Protein AF-A0A9Q0LZI2-F1 (afdb_monomer)

Radius of gyration: 24.98 Å; Cα contacts (8 Å, |Δi|>4): 130; chains: 1; bounding box: 57×52×96 Å

InterPro domains:
  IPR026321 Coiled-coil domain-containing protein 134 [PF15002] (33-222)
  IPR026321 Coiled-coil domain-containing protein 134 [PTHR14735] (8-224)

Foldseek 3Di:
DVVVVVVPPDDDDDDDDDDDDDDDDDDDPPDQDQCDLVNLAVVLVVLLVVLVVVVVVLVPDPDPVVSLVVVLVLLVVLLVLLVVLVVVLVVVPDDAQDPDDSDPSNVVSLSSLLSSLLSLLVCCLQPVPSNQVSCVVPVVSVVSSLVSLVSNLRNVSDDPVSVVSSVLSCLSNVVDPHDPPRDRCNPPVNVVVVVVCVVVVPPDPPDDPPPPDDPDDDDDDDDDDD

Structure (mmCIF, N/CA/C/O backbone):
data_AF-A0A9Q0LZI2-F1
#
_entry.id   AF-A0A9Q0LZI2-F1
#
loop_
_atom_site.group_PDB
_atom_site.id
_atom_site.type_symbol
_atom_site.label_atom_id
_atom_site.label_alt_id
_atom_site.label_comp_id
_atom_site.label_asym_id
_atom_site.label_entity_id
_atom_site.label_seq_id
_atom_site.pdbx_PDB_ins_code
_atom_site.Cartn_x
_atom_site.Cartn_y
_atom_site.Cartn_z
_atom_site.occupancy
_atom_site.B_iso_or_equiv
_atom_site.auth_seq_id
_atom_site.auth_comp_id
_atom_site.auth_asym_id
_atom_site.auth_atom_id
_atom_site.pdbx_PDB_model_num
ATOM 1 N N . MET A 1 1 ? 11.747 11.978 -3.735 1.00 46.56 1 MET A N 1
ATOM 2 C CA . MET A 1 1 ? 10.658 12.969 -3.565 1.00 46.56 1 MET A CA 1
ATOM 3 C C . MET A 1 1 ? 9.768 12.749 -2.335 1.00 46.56 1 MET A C 1
ATOM 5 O O . MET A 1 1 ? 9.319 13.741 -1.785 1.00 46.56 1 MET A O 1
ATOM 9 N N . LEU A 1 2 ? 9.544 11.523 -1.835 1.00 39.22 2 LEU A N 1
ATOM 10 C CA . LEU A 1 2 ? 8.710 11.296 -0.631 1.00 39.22 2 LEU A CA 1
ATOM 11 C C . LEU A 1 2 ? 9.351 11.729 0.707 1.00 39.22 2 LEU A C 1
ATOM 13 O O . LEU A 1 2 ? 8.627 12.081 1.631 1.00 39.22 2 LEU A O 1
ATOM 17 N N . PHE A 1 3 ? 10.685 11.782 0.806 1.00 33.88 3 PHE A N 1
ATOM 18 C CA . PHE A 1 3 ? 11.376 12.242 2.023 1.00 33.88 3 PHE A CA 1
ATOM 19 C C . PHE A 1 3 ? 11.273 13.766 2.240 1.00 33.88 3 PHE A C 1
ATOM 21 O O . PHE A 1 3 ? 11.255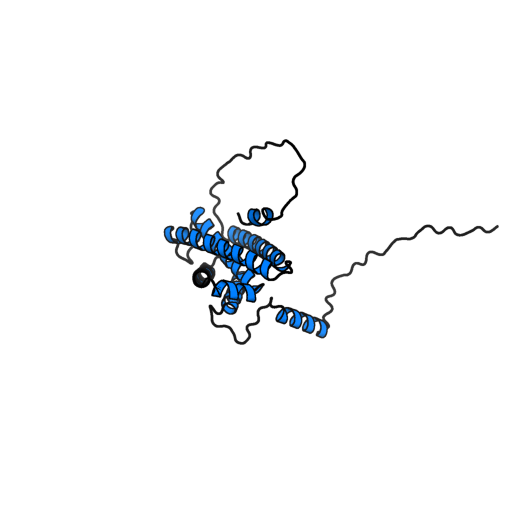 14.226 3.374 1.00 33.88 3 PHE A O 1
ATOM 28 N N . CYS A 1 4 ? 11.117 14.556 1.170 1.00 39.50 4 CYS A N 1
ATOM 29 C CA . CYS A 1 4 ? 11.026 16.020 1.264 1.00 39.50 4 CYS A CA 1
ATOM 30 C C . CYS A 1 4 ? 9.657 16.527 1.744 1.00 39.50 4 CYS A C 1
ATOM 32 O O . CYS A 1 4 ? 9.570 17.632 2.274 1.00 39.50 4 CYS A O 1
ATOM 34 N N . LEU A 1 5 ? 8.590 15.737 1.584 1.00 41.34 5 LEU A N 1
ATOM 35 C CA . LEU A 1 5 ? 7.227 16.165 1.927 1.00 41.34 5 LEU A CA 1
ATOM 36 C C . LEU A 1 5 ? 6.923 16.094 3.428 1.00 41.34 5 LEU A C 1
ATOM 38 O O . LEU A 1 5 ? 6.060 16.818 3.911 1.00 41.34 5 LEU A O 1
ATOM 42 N N . VAL A 1 6 ? 7.628 15.249 4.185 1.00 41.22 6 VAL A N 1
ATOM 43 C CA . VAL A 1 6 ? 7.384 15.118 5.634 1.00 41.22 6 VAL A CA 1
ATOM 44 C C . VAL A 1 6 ? 8.025 16.271 6.414 1.00 41.22 6 VAL A C 1
ATOM 46 O O . VAL A 1 6 ? 7.526 16.655 7.467 1.00 41.22 6 VAL A O 1
ATOM 49 N N . GLN A 1 7 ? 9.090 16.869 5.879 1.00 41.12 7 GLN A N 1
ATOM 50 C CA . GLN A 1 7 ? 9.848 17.921 6.561 1.00 41.12 7 GLN A CA 1
ATOM 51 C C . GLN A 1 7 ? 9.286 19.332 6.330 1.00 41.12 7 GLN A C 1
ATOM 53 O O . GLN A 1 7 ? 9.583 20.241 7.094 1.00 41.12 7 GLN A O 1
ATOM 58 N N . SER A 1 8 ? 8.440 19.515 5.314 1.00 38.94 8 SER A N 1
ATOM 59 C CA . SER A 1 8 ? 7.914 20.822 4.891 1.00 38.94 8 SER A CA 1
ATOM 60 C C . SER A 1 8 ? 6.601 21.237 5.579 1.00 38.94 8 SER A C 1
ATOM 62 O O . SER A 1 8 ? 6.028 22.263 5.228 1.00 38.94 8 SER A O 1
ATOM 64 N N . LEU A 1 9 ? 6.113 20.476 6.569 1.00 41.38 9 LEU A N 1
ATOM 65 C CA . LEU A 1 9 ? 4.824 20.730 7.238 1.00 41.38 9 LEU A CA 1
ATOM 66 C C . LEU A 1 9 ? 4.911 20.855 8.771 1.00 41.38 9 LEU A C 1
ATOM 68 O O . LEU A 1 9 ? 3.903 20.706 9.462 1.00 41.38 9 LEU A O 1
ATOM 72 N N . ILE A 1 10 ? 6.092 21.166 9.311 1.00 37.91 10 ILE A N 1
ATOM 73 C CA . ILE A 1 10 ? 6.245 21.617 10.702 1.00 37.91 10 ILE A CA 1
ATOM 74 C C . ILE A 1 10 ? 6.426 23.143 10.672 1.00 37.91 10 ILE A C 1
ATOM 76 O O . ILE A 1 10 ? 7.368 23.602 10.029 1.00 37.91 10 ILE A O 1
ATOM 80 N N . PRO A 1 11 ? 5.569 23.947 11.329 1.00 36.09 11 PRO A N 1
ATOM 81 C CA . PRO A 1 11 ? 5.812 25.379 11.447 1.00 36.09 11 PRO A CA 1
ATOM 82 C C . PRO A 1 11 ? 6.970 25.606 12.428 1.00 36.09 11 PRO A C 1
ATOM 84 O O . PRO A 1 11 ? 6.844 25.320 13.618 1.00 36.09 11 PRO A O 1
ATOM 87 N N . GLY A 1 12 ? 8.108 26.066 11.908 1.00 34.12 12 GLY A N 1
ATOM 88 C CA . GLY A 1 12 ? 9.243 26.561 12.685 1.00 34.12 12 GLY A CA 1
ATOM 89 C C . GLY A 1 12 ? 9.230 28.088 12.718 1.00 34.12 12 GLY A C 1
ATOM 90 O O . GLY A 1 12 ? 9.066 28.721 11.678 1.00 34.12 12 GLY A O 1
ATOM 91 N N . ASP A 1 13 ? 9.356 28.637 13.923 1.00 33.06 13 ASP A N 1
ATOM 92 C CA . ASP A 1 13 ? 9.460 30.064 14.258 1.00 33.06 13 ASP A CA 1
ATOM 93 C C . ASP A 1 13 ? 10.623 30.749 13.500 1.00 33.06 13 ASP A C 1
ATOM 95 O O . ASP A 1 13 ? 11.662 30.109 13.300 1.00 33.06 13 ASP A O 1
ATOM 99 N N . PRO A 1 14 ? 10.509 32.026 13.086 1.00 38.81 14 PRO A N 1
ATOM 100 C CA . PRO A 1 14 ? 11.533 32.705 12.312 1.00 38.81 14 PRO A CA 1
ATOM 101 C C . PRO A 1 14 ? 12.446 33.498 13.248 1.00 38.81 14 PRO A C 1
ATOM 103 O O . PRO A 1 14 ? 12.070 34.580 13.689 1.00 38.81 14 PRO A O 1
ATOM 106 N N . ASN A 1 15 ? 13.639 32.982 13.546 1.00 31.61 15 ASN A N 1
AT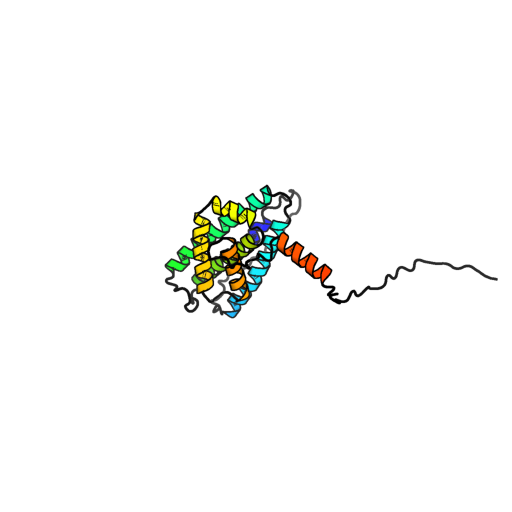OM 107 C CA . ASN A 1 15 ? 14.821 33.807 13.810 1.00 31.61 15 ASN A CA 1
ATOM 108 C C . ASN A 1 15 ? 16.097 32.961 13.912 1.00 31.61 15 ASN A C 1
ATOM 110 O O . ASN A 1 15 ? 16.128 31.953 14.612 1.00 31.61 15 ASN A O 1
ATOM 114 N N . ASP A 1 16 ? 17.140 33.497 13.275 1.00 28.12 16 ASP A N 1
ATOM 115 C CA . ASP A 1 16 ? 18.570 33.254 13.503 1.00 28.12 16 ASP A CA 1
ATOM 116 C C . ASP A 1 16 ? 19.178 31.957 12.925 1.00 28.12 16 ASP A C 1
ATOM 118 O O . ASP A 1 16 ? 19.048 30.867 13.476 1.00 28.12 16 ASP A O 1
ATOM 122 N N . TYR A 1 17 ? 19.838 32.053 11.765 1.00 31.86 17 TYR A N 1
ATOM 123 C CA . TYR A 1 17 ? 21.293 32.256 11.695 1.00 31.86 17 TYR A CA 1
ATOM 124 C C . TYR A 1 17 ? 21.778 32.320 10.238 1.00 31.86 17 TYR A C 1
ATOM 126 O O . TYR A 1 17 ? 21.369 31.549 9.369 1.00 31.86 17 TYR A O 1
ATOM 134 N N . ASP A 1 18 ? 22.672 33.278 10.032 1.00 30.08 18 ASP A N 1
ATOM 135 C CA . ASP A 1 18 ? 23.388 33.633 8.816 1.00 30.08 18 ASP A CA 1
ATOM 136 C C . ASP A 1 18 ? 24.498 32.632 8.415 1.00 30.08 18 ASP A C 1
ATOM 138 O O . ASP A 1 18 ? 25.178 32.045 9.254 1.00 30.08 18 ASP A O 1
ATOM 142 N N . ASP A 1 19 ? 24.699 32.581 7.096 1.00 33.28 19 ASP A N 1
ATOM 143 C CA . ASP A 1 19 ? 25.966 32.546 6.347 1.00 33.28 19 ASP A CA 1
ATOM 144 C C . ASP A 1 19 ? 26.843 31.265 6.204 1.00 33.28 19 ASP A C 1
ATOM 146 O O . ASP A 1 19 ? 27.232 30.574 7.140 1.00 33.28 19 ASP A O 1
ATOM 150 N N . GLN A 1 20 ? 27.218 31.055 4.932 1.00 29.56 20 GLN A N 1
ATOM 151 C CA . GLN A 1 20 ? 28.319 30.273 4.328 1.00 29.56 20 GLN A CA 1
ATOM 152 C C . GLN A 1 20 ? 28.412 28.750 4.548 1.00 29.56 20 GLN A C 1
ATOM 154 O O . GLN A 1 20 ? 29.084 28.274 5.455 1.00 29.56 20 GLN A O 1
ATOM 159 N N . ASN A 1 21 ? 27.982 27.974 3.540 1.00 28.94 21 ASN A N 1
ATOM 160 C CA . ASN A 1 21 ? 28.959 27.173 2.787 1.00 28.94 21 ASN A CA 1
ATOM 161 C C . ASN A 1 21 ? 28.455 26.794 1.384 1.00 28.94 21 ASN A C 1
ATOM 163 O O . ASN A 1 21 ? 27.410 26.167 1.208 1.00 28.94 21 ASN A O 1
ATOM 167 N N . LYS A 1 22 ? 29.223 27.210 0.379 1.00 39.28 22 LYS A N 1
ATOM 168 C CA . LYS A 1 22 ? 28.977 27.036 -1.051 1.00 39.28 22 LYS A CA 1
ATOM 169 C C . LYS A 1 22 ? 29.829 25.849 -1.503 1.00 39.28 22 LYS A C 1
ATOM 171 O O . LYS A 1 22 ? 30.982 26.034 -1.869 1.00 39.28 22 LYS A O 1
ATOM 176 N N . GLU A 1 23 ? 29.273 24.642 -1.492 1.00 31.83 23 GLU A N 1
ATOM 177 C CA . GLU A 1 23 ? 29.870 23.509 -2.205 1.00 31.83 23 GLU A CA 1
ATOM 178 C C . GLU A 1 23 ? 28.952 23.082 -3.346 1.00 31.83 23 GLU A C 1
ATOM 180 O O . GLU A 1 23 ? 27.900 22.465 -3.184 1.00 31.83 23 GLU A O 1
ATOM 185 N N . THR A 1 24 ? 29.376 23.499 -4.532 1.00 31.39 24 THR A N 1
ATOM 186 C CA . THR A 1 24 ? 28.904 23.080 -5.841 1.00 31.39 24 THR A CA 1
ATOM 187 C C . THR A 1 24 ? 29.037 21.561 -5.962 1.00 31.39 24 THR A C 1
ATOM 189 O O . THR A 1 24 ? 30.120 21.059 -6.247 1.00 31.39 24 THR A O 1
ATOM 192 N N . ILE A 1 25 ? 27.947 20.814 -5.773 1.00 36.06 25 ILE A N 1
ATOM 193 C CA . ILE A 1 25 ? 27.904 19.407 -6.185 1.00 36.06 25 ILE A CA 1
ATOM 194 C C . ILE A 1 25 ? 27.582 19.388 -7.677 1.00 36.06 25 ILE A C 1
ATOM 196 O O . ILE A 1 25 ? 26.483 19.727 -8.118 1.00 36.06 25 ILE A O 1
ATOM 200 N N . SER A 1 26 ? 28.609 19.048 -8.444 1.00 30.45 26 SER A N 1
ATOM 201 C CA . SER A 1 26 ? 28.596 18.807 -9.876 1.00 30.45 26 SER A CA 1
ATOM 202 C C . SER A 1 26 ? 27.478 17.844 -10.278 1.00 30.45 26 SER A C 1
ATOM 204 O O . SER A 1 26 ? 27.382 16.715 -9.800 1.00 30.45 26 SER A O 1
ATOM 206 N N . ASN A 1 27 ? 26.653 18.299 -11.220 1.00 42.41 27 ASN A N 1
ATOM 207 C CA . ASN A 1 27 ? 25.806 17.437 -12.028 1.00 42.41 27 ASN A CA 1
ATOM 208 C C . ASN A 1 27 ? 26.705 16.607 -12.953 1.00 42.41 27 ASN A C 1
ATOM 210 O O . ASN A 1 27 ? 27.130 17.098 -13.997 1.00 42.41 27 ASN A O 1
ATOM 214 N N . GLU A 1 28 ? 26.978 15.358 -12.584 1.00 31.28 28 GLU A N 1
ATOM 215 C CA . GLU A 1 28 ? 27.423 14.332 -13.529 1.00 31.28 28 GLU A CA 1
ATOM 216 C C . GLU A 1 28 ? 26.297 13.307 -13.734 1.00 31.28 28 GLU A C 1
ATOM 218 O O . GLU A 1 28 ? 25.685 12.855 -12.759 1.00 31.28 28 GLU A O 1
ATOM 223 N N . PRO A 1 29 ? 25.993 12.927 -14.989 1.00 40.59 29 PRO A N 1
ATOM 224 C CA . PRO A 1 29 ? 24.980 11.928 -15.277 1.00 40.59 29 PRO A CA 1
ATOM 225 C C . PRO A 1 29 ? 25.488 10.587 -14.753 1.00 40.59 29 PRO A C 1
ATOM 227 O O . PRO A 1 29 ? 26.490 10.062 -15.239 1.00 40.59 29 PRO A O 1
ATOM 230 N N . GLN A 1 30 ? 24.815 10.029 -13.747 1.00 40.44 30 GLN A N 1
ATOM 231 C CA . GLN A 1 30 ? 25.147 8.702 -13.238 1.00 40.44 30 GLN A CA 1
ATOM 232 C C . GLN A 1 30 ? 24.859 7.660 -14.322 1.00 40.44 30 GLN A C 1
ATOM 234 O O . GLN A 1 30 ? 23.737 7.188 -14.488 1.00 40.44 30 GLN A O 1
ATOM 239 N N . SER A 1 31 ? 25.914 7.402 -15.094 1.00 39.16 31 SER A N 1
ATOM 240 C CA . SER A 1 31 ? 26.378 6.133 -15.637 1.00 39.16 31 SER A CA 1
ATOM 241 C C . SER A 1 31 ? 25.371 4.992 -15.525 1.00 39.16 31 SER A C 1
ATOM 243 O O . SER A 1 31 ? 24.960 4.587 -14.437 1.00 39.16 31 SER A O 1
ATOM 245 N N . ASN A 1 32 ? 25.029 4.474 -16.700 1.00 44.09 32 ASN A N 1
ATOM 246 C CA . ASN A 1 32 ? 24.139 3.366 -17.004 1.00 44.09 32 ASN A CA 1
ATOM 247 C C . ASN A 1 32 ? 24.526 2.090 -16.222 1.00 44.09 32 ASN A C 1
ATOM 249 O O . ASN A 1 32 ? 25.145 1.165 -16.746 1.00 44.09 32 ASN A O 1
ATOM 253 N N . LYS A 1 33 ? 24.202 2.050 -14.929 1.00 49.34 33 LYS A N 1
ATOM 254 C CA . LYS A 1 33 ? 24.362 0.877 -14.077 1.00 49.34 33 LYS A CA 1
ATOM 255 C C . LYS A 1 33 ? 23.256 -0.095 -14.457 1.00 49.34 33 LYS A C 1
ATOM 257 O O . LYS A 1 33 ? 22.087 0.216 -14.248 1.00 49.34 33 LYS A O 1
ATOM 262 N N . PHE A 1 34 ? 23.618 -1.259 -14.998 1.00 55.75 34 PHE A N 1
ATOM 263 C CA . PHE A 1 34 ? 22.676 -2.366 -15.161 1.00 55.75 34 PHE A CA 1
ATOM 264 C C . PHE A 1 34 ? 21.958 -2.587 -13.829 1.00 55.75 34 PHE A C 1
ATOM 266 O O . PHE A 1 34 ? 22.579 -2.909 -12.812 1.00 55.75 34 PHE A O 1
ATOM 273 N N . ILE A 1 35 ? 20.652 -2.340 -13.821 1.00 70.19 35 ILE A N 1
ATOM 274 C CA . ILE A 1 35 ? 19.836 -2.510 -12.630 1.00 70.19 35 ILE A CA 1
ATOM 275 C C . ILE A 1 35 ? 19.606 -4.011 -12.482 1.00 70.19 35 ILE A C 1
ATOM 277 O O . ILE A 1 35 ? 18.829 -4.607 -13.223 1.00 70.19 35 ILE A O 1
ATOM 281 N N . THR A 1 36 ? 20.317 -4.635 -11.544 1.00 77.31 36 THR A N 1
ATOM 282 C CA . THR A 1 36 ? 20.112 -6.053 -11.245 1.00 77.31 36 THR A CA 1
ATOM 283 C C . THR A 1 36 ? 18.868 -6.248 -10.380 1.00 77.31 36 THR A C 1
ATOM 285 O O . THR A 1 36 ? 18.429 -5.343 -9.657 1.00 77.31 36 THR A O 1
ATOM 288 N N . LYS A 1 37 ? 18.309 -7.459 -10.414 1.00 76.12 37 LYS A N 1
ATOM 289 C CA . LYS A 1 37 ? 17.155 -7.842 -9.592 1.00 76.12 37 LYS A CA 1
ATOM 290 C C . LYS A 1 37 ? 17.433 -7.656 -8.097 1.00 76.12 37 LYS A C 1
ATOM 292 O O . LYS A 1 37 ? 16.569 -7.183 -7.362 1.00 76.12 37 LYS A O 1
ATOM 297 N N . GLU A 1 38 ? 18.651 -7.953 -7.654 1.00 78.38 38 GLU A N 1
ATOM 298 C CA . GLU A 1 38 ? 19.090 -7.801 -6.263 1.00 78.38 38 GLU A CA 1
ATOM 299 C C . GLU A 1 38 ? 19.105 -6.327 -5.842 1.00 78.38 38 GLU A C 1
ATOM 301 O O . GLU A 1 38 ? 18.693 -5.990 -4.730 1.00 78.38 38 GLU A O 1
ATOM 306 N N . SER A 1 39 ? 19.522 -5.428 -6.743 1.00 82.19 39 SER A N 1
ATOM 307 C CA . SER A 1 39 ? 19.494 -3.984 -6.491 1.00 82.19 39 SER A CA 1
ATOM 308 C C . SER A 1 39 ? 18.064 -3.478 -6.286 1.00 82.19 39 SER A C 1
ATOM 310 O O . SER A 1 39 ? 17.826 -2.654 -5.402 1.00 82.19 39 SER A O 1
ATOM 312 N N . ILE A 1 40 ? 17.106 -3.989 -7.066 1.00 81.31 40 ILE A N 1
ATOM 313 C CA . ILE A 1 40 ? 15.682 -3.646 -6.928 1.00 81.31 40 ILE A CA 1
ATOM 314 C C . ILE A 1 40 ? 15.106 -4.188 -5.621 1.00 81.31 40 ILE A C 1
ATOM 316 O O . ILE A 1 40 ? 14.409 -3.468 -4.908 1.00 81.31 40 ILE A O 1
ATOM 320 N N . GLN A 1 41 ? 15.426 -5.430 -5.264 1.00 81.62 41 GLN A N 1
ATOM 321 C CA . GLN A 1 41 ? 14.963 -6.021 -4.008 1.00 81.62 41 GLN A CA 1
ATOM 322 C C . GLN A 1 41 ? 15.503 -5.266 -2.787 1.00 81.62 41 GLN A C 1
ATOM 324 O O . GLN A 1 41 ? 14.753 -4.999 -1.847 1.00 81.62 41 GLN A O 1
ATOM 329 N N . SER A 1 42 ? 16.780 -4.871 -2.815 1.00 83.44 42 SER A N 1
ATOM 330 C CA . SER A 1 42 ? 17.394 -4.055 -1.761 1.00 83.44 42 SER A CA 1
ATOM 331 C C . SER A 1 42 ? 16.734 -2.676 -1.649 1.00 83.44 42 SER A C 1
ATOM 333 O O . SER A 1 42 ? 16.354 -2.258 -0.552 1.00 83.44 42 SER A O 1
ATOM 335 N N . TYR A 1 43 ? 16.505 -2.006 -2.786 1.00 86.31 43 TYR A N 1
ATOM 336 C CA . TYR A 1 43 ? 15.767 -0.741 -2.843 1.00 86.31 43 TYR A CA 1
ATOM 337 C C . TYR A 1 43 ? 14.385 -0.869 -2.195 1.00 86.31 43 TYR A C 1
ATOM 339 O O . TYR A 1 43 ? 14.030 -0.085 -1.311 1.00 86.31 43 TYR A O 1
ATOM 347 N N . PHE A 1 44 ? 13.640 -1.907 -2.575 1.00 84.12 44 PHE A N 1
ATOM 348 C CA . PHE A 1 44 ? 12.304 -2.143 -2.055 1.00 84.12 44 PHE A CA 1
ATOM 349 C C . PHE A 1 44 ? 12.332 -2.392 -0.544 1.00 84.12 44 PHE A C 1
ATOM 351 O O . PHE A 1 44 ? 11.567 -1.778 0.192 1.00 84.12 44 PHE A O 1
ATOM 358 N N . ALA A 1 45 ? 13.264 -3.205 -0.036 1.00 83.81 45 ALA A N 1
ATOM 359 C CA . ALA A 1 45 ? 13.396 -3.463 1.399 1.00 83.81 45 ALA A CA 1
ATOM 360 C C . ALA A 1 45 ? 13.611 -2.176 2.221 1.00 83.81 45 ALA A C 1
ATOM 362 O O . ALA A 1 45 ? 12.972 -1.992 3.264 1.00 83.81 45 ALA A O 1
ATOM 363 N N . VAL A 1 46 ? 14.456 -1.258 1.733 1.00 88.75 46 VAL A N 1
ATOM 364 C CA . VAL A 1 46 ? 14.659 0.059 2.361 1.00 88.75 46 VAL A CA 1
ATOM 365 C C . VAL A 1 46 ? 13.363 0.872 2.331 1.00 88.75 46 VAL A C 1
ATOM 367 O O . VAL A 1 46 ? 12.923 1.362 3.375 1.00 88.75 46 VAL A O 1
ATOM 370 N N . LYS A 1 47 ? 12.690 0.942 1.176 1.00 90.00 47 LYS A N 1
ATOM 371 C CA . LYS A 1 47 ? 11.422 1.674 1.023 1.00 90.00 47 LYS A CA 1
ATOM 372 C C . LYS A 1 47 ? 10.321 1.147 1.928 1.00 90.00 47 LYS A C 1
ATOM 374 O O . LYS A 1 47 ? 9.605 1.923 2.559 1.00 90.00 47 LYS A O 1
ATOM 379 N N . ARG A 1 48 ? 10.221 -0.174 2.090 1.00 87.25 48 ARG A N 1
ATOM 380 C CA . ARG A 1 48 ? 9.262 -0.805 3.007 1.00 87.25 48 ARG A CA 1
ATOM 381 C C . ARG A 1 48 ? 9.451 -0.332 4.448 1.00 87.25 48 ARG A C 1
ATOM 383 O O . ARG A 1 48 ? 8.450 -0.116 5.133 1.00 87.25 48 ARG A O 1
ATOM 390 N N . LYS A 1 49 ? 10.693 -0.133 4.900 1.00 90.12 49 LYS A N 1
ATOM 391 C CA . LYS A 1 49 ? 10.976 0.417 6.233 1.00 90.12 49 LYS A CA 1
ATOM 392 C C . LYS A 1 49 ? 10.531 1.877 6.345 1.00 90.12 49 LYS A C 1
ATOM 394 O O . LYS A 1 49 ? 9.785 2.202 7.265 1.00 90.12 49 LYS A O 1
ATOM 399 N N . GLU A 1 50 ? 10.888 2.712 5.369 1.00 92.31 50 GLU A N 1
ATOM 400 C CA . GLU A 1 50 ? 10.473 4.125 5.323 1.00 92.31 50 GLU A CA 1
ATOM 401 C C . GLU A 1 50 ? 8.943 4.275 5.349 1.00 92.31 50 GLU A C 1
ATOM 403 O O . GLU A 1 50 ? 8.396 5.083 6.099 1.00 92.31 50 GLU A O 1
ATOM 408 N N . HIS A 1 51 ? 8.231 3.446 4.581 1.00 91.25 51 HIS A N 1
ATOM 409 C CA . HIS A 1 51 ? 6.771 3.421 4.580 1.00 91.25 51 HIS A CA 1
ATOM 410 C C . HIS A 1 51 ? 6.199 3.087 5.956 1.00 91.25 51 HIS A C 1
ATOM 412 O O . HIS A 1 51 ? 5.244 3.725 6.393 1.00 91.25 51 HIS A O 1
ATOM 418 N N . LEU A 1 52 ? 6.761 2.095 6.652 1.00 90.50 52 LEU A N 1
ATOM 419 C CA . LEU A 1 52 ? 6.297 1.735 7.990 1.00 90.50 52 LEU A CA 1
ATOM 420 C C . LEU A 1 52 ? 6.525 2.869 8.993 1.00 90.50 52 LEU A C 1
ATOM 422 O O . LEU A 1 52 ? 5.631 3.133 9.797 1.00 90.50 52 LEU A O 1
ATOM 426 N N . ASP A 1 53 ? 7.662 3.556 8.920 1.00 92.44 53 ASP A N 1
ATOM 427 C CA . ASP A 1 53 ? 7.977 4.690 9.793 1.00 92.44 53 ASP A CA 1
ATOM 428 C C . ASP A 1 53 ? 7.042 5.886 9.524 1.00 92.44 53 ASP A C 1
ATOM 430 O O . ASP A 1 53 ? 6.528 6.515 10.459 1.00 92.44 53 ASP A O 1
ATOM 434 N N . ALA A 1 54 ? 6.714 6.142 8.254 1.00 91.69 54 ALA A N 1
ATOM 435 C CA . ALA A 1 54 ? 5.720 7.143 7.868 1.00 91.69 54 ALA A CA 1
ATOM 436 C C . ALA A 1 54 ? 4.321 6.804 8.418 1.00 91.69 54 ALA A C 1
ATOM 438 O O . ALA A 1 54 ? 3.668 7.658 9.025 1.00 91.69 54 ALA A O 1
ATOM 439 N N . VAL A 1 55 ? 3.875 5.546 8.294 1.00 92.44 55 VAL A N 1
ATOM 440 C CA . VAL A 1 55 ? 2.583 5.122 8.864 1.00 92.44 55 VAL A CA 1
ATOM 441 C C . VAL A 1 55 ? 2.589 5.213 10.390 1.00 92.44 55 VAL A C 1
ATOM 443 O O . VAL A 1 55 ? 1.608 5.661 10.978 1.00 92.44 55 VAL A O 1
ATOM 446 N N . GLN A 1 56 ? 3.683 4.839 11.057 1.00 90.88 56 GLN A N 1
ATOM 447 C CA . GLN A 1 56 ? 3.801 5.000 12.509 1.00 90.88 56 GLN A CA 1
ATOM 448 C C . GLN A 1 56 ? 3.667 6.462 12.932 1.00 90.88 56 GLN A C 1
ATOM 450 O O . GLN A 1 56 ? 3.029 6.749 13.943 1.00 90.88 56 GLN A O 1
ATOM 455 N N . THR A 1 57 ? 4.228 7.384 12.155 1.00 90.81 57 THR A N 1
ATOM 456 C CA . THR A 1 57 ? 4.094 8.821 12.406 1.00 90.81 57 THR A CA 1
ATOM 457 C C . THR A 1 57 ? 2.637 9.267 12.277 1.00 90.81 57 THR A C 1
ATOM 459 O O . THR A 1 57 ? 2.129 9.941 13.170 1.00 90.81 57 THR A O 1
ATOM 462 N N . LEU A 1 58 ? 1.919 8.791 11.255 1.00 90.06 58 LEU A N 1
ATOM 463 C CA . LEU A 1 58 ? 0.485 9.050 11.086 1.00 90.06 58 LEU A CA 1
ATOM 464 C C . LEU A 1 58 ? -0.371 8.472 12.233 1.00 90.06 58 LEU A C 1
ATOM 466 O O . LEU A 1 58 ? -1.369 9.064 12.645 1.00 90.06 58 LEU A O 1
ATOM 470 N N . LEU A 1 59 ? 0.024 7.331 12.800 1.00 88.69 59 LEU A N 1
ATOM 471 C CA . LEU A 1 59 ? -0.686 6.726 13.930 1.00 88.69 59 LEU A CA 1
ATOM 472 C C . LEU A 1 59 ? -0.564 7.539 15.228 1.00 88.69 59 LEU A C 1
ATOM 474 O O . LEU A 1 59 ? -1.482 7.475 16.047 1.00 88.69 59 LEU A O 1
ATOM 478 N N . LYS A 1 60 ? 0.520 8.311 15.405 1.00 90.12 60 LYS A N 1
ATOM 479 C CA . LYS A 1 60 ? 0.782 9.116 16.616 1.00 90.12 60 LYS A CA 1
ATOM 480 C C . LYS A 1 60 ? -0.158 10.309 16.786 1.00 90.12 60 LYS A C 1
ATOM 482 O O . LYS A 1 60 ? -0.297 10.799 17.905 1.00 90.12 60 LYS A O 1
ATOM 487 N N . PHE A 1 61 ? -0.798 10.782 15.717 1.00 87.94 61 PHE A N 1
ATOM 488 C CA . PHE A 1 61 ? -1.807 11.833 15.833 1.00 87.94 61 PHE A CA 1
ATOM 489 C C . PHE A 1 61 ? -2.938 11.354 16.759 1.00 87.94 61 PHE A C 1
ATOM 491 O O . PHE A 1 61 ? -3.331 10.192 16.718 1.00 87.94 61 PHE A O 1
ATOM 498 N N . GLN A 1 62 ? -3.462 12.214 17.627 1.00 84.44 62 GLN A N 1
ATOM 499 C CA . GLN A 1 62 ? -4.546 11.811 18.540 1.00 84.44 62 GLN A CA 1
ATOM 500 C C . GLN A 1 62 ? -5.923 12.036 17.913 1.00 84.44 62 GLN A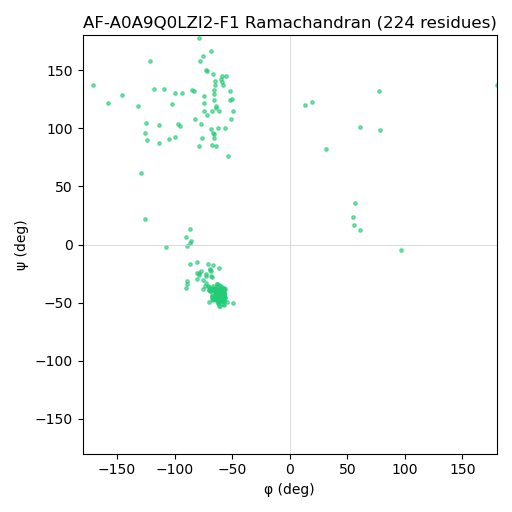 C 1
ATOM 502 O O . GLN A 1 62 ? -6.850 11.258 18.121 1.00 84.44 62 GLN A O 1
ATOM 507 N N . ARG A 1 63 ? -6.044 13.090 17.102 1.00 92.88 63 ARG A N 1
ATOM 508 C CA . ARG A 1 63 ? -7.310 13.531 16.517 1.00 92.88 63 ARG A CA 1
ATOM 509 C C . ARG A 1 63 ? -7.622 12.775 15.233 1.00 92.88 63 ARG A C 1
ATOM 511 O O . ARG A 1 63 ? -6.761 12.650 14.359 1.00 92.88 63 ARG A O 1
ATOM 518 N N . TYR A 1 64 ? -8.860 12.302 15.119 1.00 91.44 64 TYR A N 1
ATOM 519 C CA . TYR A 1 64 ? -9.331 11.569 13.947 1.00 91.44 64 TYR A CA 1
ATOM 520 C C . TYR A 1 64 ? -9.300 12.443 12.691 1.00 91.44 64 TYR A C 1
ATOM 522 O O . TYR A 1 64 ? -8.799 12.010 11.658 1.00 91.44 64 TYR A O 1
ATOM 530 N N . GLU A 1 65 ? -9.747 13.695 12.802 1.00 92.19 65 GLU A N 1
ATOM 531 C CA . GLU A 1 65 ? -9.864 14.618 11.669 1.00 92.19 65 GLU A CA 1
ATOM 532 C C . GLU A 1 65 ? -8.491 14.913 11.056 1.00 92.19 65 GLU A C 1
ATOM 534 O O . GLU A 1 65 ? -8.331 14.910 9.842 1.00 92.19 65 GLU A O 1
ATOM 539 N N . GLN A 1 66 ? -7.462 15.079 11.893 1.00 92.69 66 GLN A N 1
ATOM 540 C CA . GLN A 1 66 ? -6.093 15.311 11.425 1.00 92.69 66 GLN A CA 1
ATOM 541 C C . GLN A 1 66 ? -5.536 14.100 10.671 1.00 92.69 66 GLN A C 1
ATOM 543 O O . GLN A 1 66 ? -4.916 14.263 9.620 1.00 92.69 66 GLN A O 1
ATOM 548 N N . LYS A 1 67 ? -5.777 12.882 11.181 1.00 92.88 67 LYS A N 1
ATOM 549 C CA . LYS A 1 67 ? -5.398 11.651 10.469 1.00 92.88 67 LYS A CA 1
ATOM 550 C C . LYS A 1 67 ? -6.121 11.548 9.140 1.00 92.88 67 LYS A C 1
ATOM 552 O O . LYS A 1 67 ? -5.488 11.199 8.152 1.00 92.88 67 LYS A O 1
ATOM 557 N N . PHE A 1 68 ? -7.418 11.840 9.133 1.00 94.81 68 PHE A N 1
ATOM 558 C CA . PHE A 1 68 ? -8.255 11.765 7.946 1.00 94.81 68 PHE A CA 1
ATOM 559 C C . PHE A 1 68 ? -7.750 12.708 6.850 1.00 94.81 68 PHE A C 1
ATOM 561 O O . PHE A 1 68 ? -7.453 12.249 5.749 1.00 94.81 68 PHE A O 1
ATOM 568 N N . GLU A 1 69 ? -7.552 13.989 7.168 1.00 94.56 69 GLU A N 1
ATOM 569 C CA . GLU A 1 69 ? -7.067 14.984 6.204 1.00 94.56 69 GLU A CA 1
ATOM 570 C C . GLU A 1 69 ? -5.652 14.677 5.705 1.00 94.56 69 GLU A C 1
ATOM 572 O O . GLU A 1 69 ? -5.369 14.772 4.509 1.00 94.56 69 GLU A O 1
ATOM 577 N N . MET A 1 70 ? -4.753 14.252 6.598 1.00 94.31 70 MET A N 1
ATOM 578 C CA . MET A 1 70 ? -3.401 13.864 6.196 1.00 94.31 70 MET A CA 1
ATOM 579 C C . MET A 1 70 ? -3.424 12.634 5.282 1.00 94.31 70 MET A C 1
ATOM 581 O O . MET A 1 70 ? -2.740 12.590 4.262 1.00 94.31 70 MET A O 1
ATOM 585 N N . MET A 1 71 ? -4.239 11.637 5.623 1.00 95.31 71 MET A N 1
ATOM 586 C CA . MET A 1 71 ? -4.370 10.412 4.845 1.00 95.31 71 MET A CA 1
ATOM 587 C C . MET A 1 71 ? -5.003 10.666 3.477 1.00 95.31 71 MET A C 1
ATOM 589 O O . MET A 1 71 ? -4.559 10.072 2.497 1.00 95.31 71 MET A O 1
ATOM 593 N N . LYS A 1 72 ? -5.961 11.595 3.392 1.00 96.25 72 LYS A N 1
ATOM 594 C CA . LYS A 1 72 ? -6.540 12.058 2.130 1.00 96.25 72 LYS A CA 1
ATOM 595 C C . LYS A 1 72 ? -5.469 12.634 1.201 1.00 96.25 72 LYS A C 1
ATOM 597 O O . LYS A 1 72 ? -5.333 12.155 0.081 1.00 96.25 72 LYS A O 1
ATOM 602 N N . LYS A 1 73 ? -4.645 13.568 1.691 1.00 96.06 73 LYS A N 1
ATOM 603 C CA . LYS A 1 73 ? -3.533 14.153 0.912 1.00 96.06 73 LYS A CA 1
ATOM 604 C C . LYS A 1 73 ? -2.512 13.105 0.468 1.00 96.06 73 LYS A C 1
ATOM 606 O O . LYS A 1 73 ? -1.998 13.155 -0.647 1.00 96.06 73 LYS A O 1
ATOM 611 N N . ILE A 1 74 ? -2.216 12.138 1.339 1.00 96.19 74 ILE A N 1
ATOM 612 C CA . ILE A 1 74 ? -1.330 11.019 0.999 1.00 96.19 74 ILE A CA 1
ATOM 613 C C . ILE A 1 74 ? -1.943 10.174 -0.125 1.00 96.19 74 ILE A C 1
ATOM 615 O O . ILE A 1 74 ? -1.236 9.837 -1.071 1.00 96.19 74 ILE A O 1
ATOM 619 N N . PHE A 1 75 ? -3.236 9.847 -0.048 1.00 96.88 75 PHE A N 1
ATOM 620 C CA . PHE A 1 75 ? -3.930 9.074 -1.081 1.00 96.88 75 PHE A CA 1
ATOM 621 C C . PHE A 1 75 ? -3.936 9.815 -2.416 1.00 96.88 75 PHE A C 1
ATOM 623 O O . PHE A 1 75 ? -3.530 9.233 -3.418 1.00 96.88 75 PHE A O 1
ATOM 630 N N . GLU A 1 76 ? -4.299 11.099 -2.416 1.00 96.88 76 GLU A N 1
ATOM 631 C CA . GLU A 1 76 ? -4.235 11.960 -3.602 1.00 96.88 76 GLU A CA 1
ATOM 632 C C . GLU A 1 76 ? -2.864 11.852 -4.277 1.00 96.88 76 GLU A C 1
ATOM 634 O O . GLU A 1 76 ? -2.789 11.538 -5.467 1.00 96.88 76 GLU A O 1
ATOM 639 N N . LYS A 1 77 ? -1.773 11.991 -3.507 1.00 96.88 77 LYS A N 1
ATOM 640 C CA . LYS A 1 77 ? -0.426 11.943 -4.083 1.00 96.88 77 LYS A CA 1
ATOM 641 C C . LYS A 1 77 ? -0.004 10.556 -4.569 1.00 96.88 77 LYS A C 1
ATOM 643 O O . LYS A 1 77 ? 0.659 10.443 -5.604 1.00 96.88 77 LYS A O 1
ATOM 648 N N . ILE A 1 78 ? -0.364 9.506 -3.829 1.00 97.12 78 ILE A N 1
ATOM 649 C CA . ILE A 1 78 ? -0.121 8.107 -4.214 1.00 97.12 78 ILE A CA 1
ATOM 650 C C . ILE A 1 78 ? -0.758 7.839 -5.576 1.00 97.12 78 ILE A C 1
ATOM 652 O O . ILE A 1 78 ? -0.089 7.358 -6.490 1.00 97.12 78 ILE A O 1
ATOM 656 N N . PHE A 1 79 ? -2.037 8.177 -5.719 1.00 96.56 79 PHE A N 1
ATOM 657 C CA . PHE A 1 79 ? -2.802 7.864 -6.918 1.00 96.56 79 PHE A CA 1
ATOM 658 C C . PHE A 1 79 ? -2.419 8.737 -8.112 1.00 96.56 79 PHE A C 1
ATOM 660 O O . PHE A 1 79 ? -2.307 8.208 -9.214 1.00 96.56 79 PHE A O 1
ATOM 667 N N . GLU A 1 80 ? -2.095 10.014 -7.894 1.00 96.12 80 GLU A N 1
ATOM 668 C CA . GLU A 1 80 ? -1.498 10.884 -8.918 1.00 96.12 80 GLU A CA 1
ATOM 669 C C . GLU A 1 80 ? -0.183 10.288 -9.458 1.00 96.12 80 GLU A C 1
ATOM 671 O O . GLU A 1 80 ? 0.042 10.223 -10.667 1.00 96.12 80 GLU A O 1
ATOM 676 N N . THR A 1 81 ? 0.677 9.790 -8.561 1.00 95.88 81 THR A N 1
ATOM 677 C CA . THR A 1 81 ? 1.969 9.199 -8.944 1.00 95.88 81 THR A CA 1
ATOM 678 C C . THR A 1 81 ? 1.791 7.875 -9.691 1.00 95.88 81 THR A C 1
ATOM 680 O O . THR A 1 81 ? 2.504 7.625 -10.667 1.00 95.88 81 THR A O 1
ATOM 683 N N . ILE A 1 82 ? 0.842 7.033 -9.259 1.00 95.94 82 ILE A N 1
ATOM 684 C CA . ILE A 1 82 ? 0.503 5.776 -9.944 1.00 95.94 82 ILE A CA 1
ATOM 685 C C . ILE A 1 82 ? -0.028 6.068 -11.347 1.00 95.94 82 ILE A C 1
ATOM 687 O O . ILE A 1 82 ? 0.425 5.440 -12.297 1.00 95.94 82 ILE A O 1
ATOM 691 N N . GLU A 1 83 ? -0.951 7.017 -11.489 1.00 95.06 83 GLU A N 1
ATOM 692 C CA . GLU A 1 83 ? -1.562 7.383 -12.771 1.00 95.06 83 GLU A CA 1
ATOM 693 C C . GLU A 1 83 ? -0.522 7.907 -13.769 1.00 95.06 83 GLU A C 1
ATOM 695 O O . GLU A 1 83 ? -0.418 7.394 -14.884 1.00 95.06 83 GLU A O 1
ATOM 700 N N . SER A 1 84 ? 0.320 8.849 -13.334 1.00 94.19 84 SER A N 1
ATOM 701 C CA . SER A 1 84 ? 1.410 9.392 -14.151 1.00 94.19 84 SER A CA 1
ATOM 702 C C . SER A 1 84 ? 2.430 8.317 -14.550 1.00 94.19 84 SER A C 1
ATOM 704 O O . SER A 1 84 ? 2.816 8.208 -15.715 1.00 94.19 84 SER A O 1
ATOM 706 N N . SER A 1 85 ? 2.843 7.462 -13.610 1.00 93.69 85 SER A N 1
ATOM 707 C CA . SER A 1 85 ? 3.827 6.408 -13.895 1.00 93.69 85 SER A CA 1
ATOM 708 C C . SER A 1 85 ? 3.249 5.308 -14.784 1.00 93.69 85 SER A C 1
ATOM 710 O O . SER A 1 85 ? 3.949 4.800 -15.657 1.00 93.69 85 SER A O 1
ATOM 712 N N . ARG A 1 86 ? 1.968 4.968 -14.609 1.00 92.12 86 ARG A N 1
ATOM 713 C CA . ARG A 1 86 ? 1.263 3.986 -15.436 1.00 92.12 86 ARG A CA 1
ATOM 714 C C . ARG A 1 86 ? 1.254 4.395 -16.904 1.00 92.12 86 ARG A C 1
ATOM 716 O O . ARG A 1 86 ? 1.606 3.568 -17.737 1.00 92.12 86 ARG A O 1
ATOM 723 N N . ALA A 1 87 ? 0.926 5.652 -17.206 1.00 91.25 87 ALA A N 1
ATOM 724 C CA . ALA A 1 87 ? 0.931 6.153 -18.580 1.00 91.25 87 ALA A CA 1
ATOM 725 C C . ALA A 1 87 ? 2.312 5.986 -19.242 1.00 91.25 87 ALA A C 1
ATOM 727 O O . ALA A 1 87 ? 2.411 5.543 -20.383 1.00 91.25 87 ALA A O 1
ATOM 728 N N . ASN A 1 88 ? 3.393 6.259 -18.504 1.00 90.44 88 ASN A N 1
ATOM 729 C CA . ASN A 1 88 ? 4.759 6.074 -19.002 1.00 90.44 88 ASN A CA 1
ATOM 730 C C . ASN A 1 88 ? 5.117 4.596 -19.234 1.00 90.44 88 ASN A C 1
ATOM 732 O O . ASN A 1 88 ? 5.766 4.270 -20.228 1.00 90.44 88 ASN A O 1
ATOM 736 N N . VAL A 1 89 ? 4.674 3.690 -18.355 1.00 88.06 89 VAL A N 1
ATOM 737 C CA . VAL A 1 89 ? 4.903 2.244 -18.525 1.00 88.06 89 VAL A CA 1
ATOM 738 C C . VAL A 1 89 ? 4.125 1.698 -19.722 1.00 88.06 89 VAL A C 1
ATOM 740 O O . VAL A 1 89 ? 4.714 0.991 -20.539 1.00 88.06 89 VAL A O 1
ATOM 743 N N . GLU A 1 90 ? 2.851 2.064 -19.878 1.00 87.19 90 GLU A N 1
ATOM 744 C CA . GLU A 1 90 ? 2.023 1.642 -21.018 1.00 87.19 90 GLU A CA 1
ATOM 745 C C . GLU A 1 90 ? 2.603 2.145 -22.355 1.00 87.19 90 GLU A C 1
ATOM 747 O O . GLU A 1 90 ? 2.674 1.384 -23.318 1.00 87.19 90 GLU A O 1
ATOM 752 N N . ASN A 1 91 ? 3.147 3.367 -22.391 1.00 86.44 91 ASN A N 1
ATOM 753 C CA . ASN A 1 91 ? 3.827 3.916 -23.573 1.00 86.44 91 ASN A CA 1
ATOM 754 C C . ASN A 1 91 ? 5.185 3.254 -23.880 1.00 86.44 91 ASN A C 1
ATOM 756 O O . ASN A 1 91 ? 5.717 3.411 -24.980 1.00 86.44 91 ASN A O 1
ATOM 760 N N . SER A 1 92 ? 5.774 2.528 -22.925 1.00 81.19 92 SER A N 1
ATOM 761 C CA . SER A 1 92 ? 7.099 1.911 -23.077 1.00 81.19 92 SER A CA 1
ATOM 762 C C . SER A 1 92 ? 7.082 0.521 -23.729 1.00 81.19 92 SER A C 1
ATOM 764 O O . SER A 1 92 ? 8.149 -0.071 -23.893 1.00 81.19 92 SER A O 1
ATOM 766 N N . ASN A 1 93 ? 5.903 0.013 -24.125 1.00 76.31 93 ASN A N 1
ATOM 767 C CA . ASN A 1 93 ? 5.678 -1.347 -24.649 1.00 76.31 93 ASN A CA 1
ATOM 768 C C . ASN A 1 93 ? 6.167 -2.473 -23.714 1.00 76.31 93 ASN A C 1
ATOM 770 O O . ASN A 1 93 ? 6.456 -3.578 -24.168 1.00 76.31 93 ASN A O 1
ATOM 774 N N . TYR A 1 94 ? 6.280 -2.207 -22.410 1.00 80.88 94 TYR A N 1
ATOM 775 C CA . TYR A 1 94 ? 6.677 -3.213 -21.428 1.00 80.88 94 TYR A CA 1
ATOM 776 C C . TYR A 1 94 ? 5.532 -4.195 -21.152 1.00 80.88 94 TYR A C 1
ATOM 778 O O . TYR A 1 94 ? 4.423 -3.785 -20.800 1.00 80.88 94 TYR A O 1
ATOM 786 N N . VAL A 1 95 ? 5.817 -5.494 -21.259 1.00 79.62 95 VAL A N 1
ATOM 787 C CA . VAL A 1 95 ? 4.867 -6.564 -20.946 1.00 79.62 95 VAL A CA 1
ATOM 788 C C . VAL A 1 95 ? 5.052 -7.010 -19.495 1.00 79.62 95 VAL A C 1
ATOM 790 O O . VAL A 1 95 ? 6.155 -7.280 -19.025 1.00 79.62 95 VAL A O 1
ATOM 793 N N . ILE A 1 96 ? 3.946 -7.089 -18.757 1.00 82.00 96 ILE A N 1
ATOM 794 C CA . ILE A 1 96 ? 3.953 -7.465 -17.340 1.00 82.00 96 ILE A CA 1
ATOM 795 C C . ILE A 1 96 ? 4.407 -8.924 -17.196 1.00 8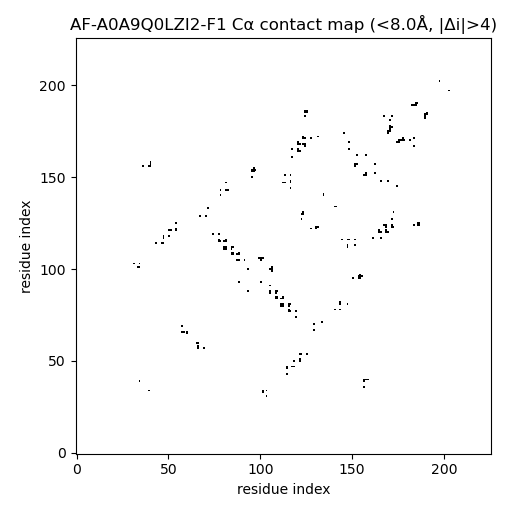2.00 96 ILE A C 1
ATOM 797 O O . ILE A 1 96 ? 3.772 -9.823 -17.741 1.00 82.00 96 ILE A O 1
ATOM 801 N N . GLY A 1 97 ? 5.453 -9.153 -16.401 1.00 74.44 97 GLY A N 1
ATOM 802 C CA . GLY A 1 97 ? 5.965 -10.492 -16.085 1.00 74.44 97 GLY A CA 1
ATOM 803 C C . GLY A 1 97 ? 7.143 -10.940 -16.954 1.00 74.44 97 GLY A C 1
ATOM 804 O O . GLY A 1 97 ? 7.717 -11.993 -16.678 1.00 74.44 97 GLY A O 1
ATOM 805 N N . GLU A 1 98 ? 7.526 -10.145 -17.956 1.00 77.12 98 GLU A N 1
ATOM 806 C CA . GLU A 1 98 ? 8.768 -10.337 -18.707 1.00 77.12 98 GLU A CA 1
ATOM 807 C C . GLU A 1 98 ? 9.991 -9.813 -17.937 1.00 77.12 98 GLU A C 1
ATOM 809 O O . GLU A 1 98 ? 9.891 -9.284 -16.824 1.00 77.12 98 GLU A O 1
ATOM 814 N N . GLU A 1 99 ? 11.178 -9.994 -18.519 1.00 75.69 99 GLU A N 1
ATOM 815 C CA . GLU A 1 99 ? 12.402 -9.422 -17.969 1.00 75.69 99 GLU A CA 1
ATOM 816 C C . GLU A 1 99 ? 12.305 -7.896 -17.876 1.00 75.69 99 GLU A C 1
ATOM 818 O O . GLU A 1 99 ? 11.701 -7.220 -18.711 1.00 75.69 99 GLU A O 1
ATOM 823 N N . LEU A 1 100 ? 12.916 -7.345 -16.828 1.00 75.00 100 LEU A N 1
ATOM 824 C CA . LEU A 1 100 ? 12.895 -5.911 -16.577 1.00 75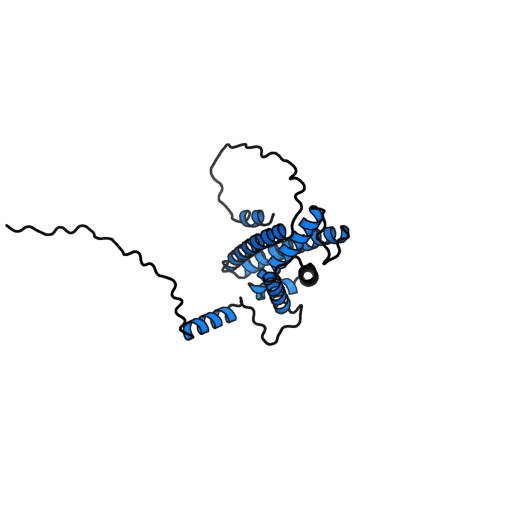.00 100 LEU A CA 1
ATOM 825 C C . LEU A 1 100 ? 13.476 -5.137 -17.771 1.00 75.00 100 LEU A C 1
ATOM 827 O O . LEU A 1 100 ? 14.521 -5.521 -18.304 1.00 75.00 100 LEU A O 1
ATOM 831 N N . PRO A 1 101 ? 12.848 -4.017 -18.168 1.00 72.75 101 PRO A N 1
ATOM 832 C CA . PRO A 1 101 ? 13.288 -3.265 -19.331 1.00 72.75 101 PRO A CA 1
ATOM 833 C C . PRO A 1 101 ? 14.685 -2.698 -19.082 1.00 72.75 101 PRO A C 1
ATOM 835 O O . PRO A 1 101 ? 14.946 -2.139 -18.028 1.00 72.75 101 PRO A O 1
ATOM 838 N N . GLN A 1 102 ? 15.585 -2.760 -20.064 1.00 68.44 102 GLN A N 1
ATOM 839 C CA . GLN A 1 102 ? 16.950 -2.229 -19.900 1.00 68.44 102 GLN A CA 1
ATOM 840 C C . GLN A 1 102 ? 16.990 -0.696 -19.749 1.00 68.44 102 GLN A C 1
ATOM 842 O O . GLN A 1 102 ? 17.984 -0.140 -19.282 1.00 68.44 102 GLN A O 1
ATOM 847 N N . LYS A 1 103 ? 15.913 0.002 -20.138 1.00 73.12 103 LYS A N 1
ATOM 848 C CA . LYS A 1 103 ? 15.796 1.458 -20.011 1.00 73.12 103 LYS A CA 1
ATOM 849 C C . LYS A 1 103 ? 15.559 1.850 -18.552 1.00 73.12 103 LYS A C 1
ATOM 851 O O . LYS A 1 103 ? 14.556 1.469 -17.949 1.00 73.12 103 LYS A O 1
ATOM 856 N N . SER A 1 104 ? 16.453 2.682 -18.021 1.00 72.25 104 SER A N 1
ATOM 857 C CA . SER A 1 104 ? 16.400 3.164 -16.637 1.00 72.25 104 SER A CA 1
ATOM 858 C C . SER A 1 104 ? 15.097 3.902 -16.303 1.00 72.25 104 SER A C 1
ATOM 860 O O . SER A 1 104 ? 14.566 3.718 -15.211 1.00 72.25 104 SE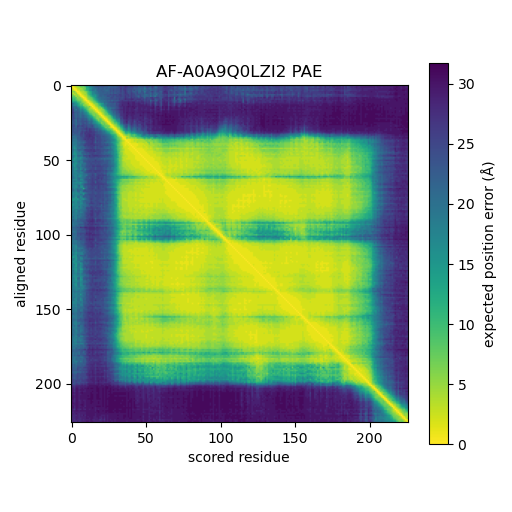R A O 1
ATOM 862 N N . GLU A 1 105 ? 14.547 4.679 -17.237 1.00 81.25 105 GLU A N 1
ATOM 863 C CA . GLU A 1 105 ? 13.308 5.448 -17.051 1.00 81.25 105 GLU A CA 1
ATOM 864 C C . GLU A 1 105 ? 12.084 4.543 -16.834 1.00 81.25 105 GLU A C 1
ATOM 866 O O . GLU A 1 105 ? 11.351 4.699 -15.857 1.00 81.25 105 GLU A O 1
ATOM 871 N N . SER A 1 106 ? 11.907 3.519 -17.675 1.00 83.38 106 SER A N 1
ATOM 872 C CA . SER A 1 106 ? 10.816 2.550 -17.528 1.00 83.38 106 SER A CA 1
ATOM 873 C C . SER A 1 106 ? 10.898 1.805 -16.194 1.00 83.38 106 SER A C 1
ATOM 875 O O . SER A 1 106 ? 9.880 1.644 -15.522 1.00 83.38 106 SER A O 1
ATOM 877 N N . ILE A 1 107 ? 12.105 1.414 -15.758 1.00 86.00 107 ILE A N 1
ATOM 878 C CA . ILE A 1 107 ? 12.293 0.781 -14.443 1.00 86.00 107 ILE A CA 1
ATOM 879 C C . ILE A 1 107 ? 11.880 1.733 -13.317 1.00 86.00 107 ILE A C 1
ATOM 881 O O . ILE A 1 107 ? 11.192 1.309 -12.391 1.00 86.00 107 ILE A O 1
ATOM 885 N N . GLN A 1 108 ? 12.263 3.011 -13.379 1.00 87.69 108 GLN A N 1
ATOM 886 C CA . GLN A 1 108 ? 11.895 3.979 -12.342 1.00 87.69 108 GLN A CA 1
ATOM 887 C C . GLN A 1 108 ? 10.376 4.105 -12.194 1.00 87.69 108 GLN A C 1
ATOM 889 O O . GLN A 1 108 ? 9.870 4.053 -11.073 1.00 87.69 108 GLN A O 1
ATOM 894 N N . HIS A 1 109 ? 9.637 4.189 -13.303 1.00 91.12 109 HIS A N 1
ATOM 895 C CA . HIS A 1 109 ? 8.175 4.242 -13.258 1.00 91.12 109 HIS A CA 1
ATOM 896 C C . HIS A 1 109 ? 7.554 2.955 -12.704 1.00 91.12 109 HIS A C 1
ATOM 898 O O . HIS A 1 109 ? 6.625 3.028 -11.899 1.00 91.12 109 HIS A O 1
ATOM 904 N N . ILE A 1 110 ? 8.096 1.784 -13.057 1.00 90.31 110 ILE A N 1
ATOM 905 C CA . ILE A 1 110 ? 7.674 0.501 -12.474 1.00 90.31 110 ILE A CA 1
ATOM 906 C C . ILE A 1 110 ? 7.883 0.512 -10.954 1.00 90.31 110 ILE A C 1
ATOM 908 O O . ILE A 1 110 ? 6.966 0.172 -10.205 1.00 90.31 110 ILE A O 1
ATOM 912 N N . LEU A 1 111 ? 9.055 0.949 -10.481 1.00 90.50 111 LEU A N 1
ATOM 913 C CA . LEU A 1 111 ? 9.350 1.038 -9.049 1.00 90.50 111 LEU A CA 1
ATOM 914 C C . LEU A 1 111 ? 8.414 2.019 -8.339 1.00 90.50 111 LEU A C 1
ATOM 916 O O . LEU A 1 111 ? 7.890 1.688 -7.278 1.00 90.50 111 LEU A O 1
ATOM 920 N N . PHE A 1 112 ? 8.128 3.179 -8.935 1.00 92.81 112 PHE A N 1
ATOM 921 C CA . PHE A 1 112 ? 7.174 4.131 -8.365 1.00 92.81 112 PHE A CA 1
ATOM 922 C C . PHE A 1 112 ? 5.772 3.546 -8.238 1.00 92.81 112 PHE A C 1
ATOM 924 O O . PHE A 1 112 ? 5.130 3.766 -7.209 1.00 92.81 112 PHE A O 1
ATOM 931 N N . ILE A 1 113 ? 5.299 2.780 -9.224 1.00 93.75 113 ILE A N 1
ATOM 932 C CA . ILE A 1 113 ? 4.007 2.090 -9.125 1.00 93.75 113 ILE A CA 1
ATOM 933 C C . ILE A 1 113 ? 4.035 1.111 -7.950 1.00 93.75 113 ILE A C 1
ATOM 935 O O . ILE A 1 113 ? 3.170 1.191 -7.077 1.00 93.75 113 ILE A O 1
ATOM 939 N N . LEU A 1 114 ? 5.039 0.229 -7.891 1.00 92.88 114 LEU A N 1
ATOM 940 C CA . LEU A 1 114 ? 5.140 -0.813 -6.864 1.00 92.88 114 LEU A CA 1
ATOM 941 C C . LEU A 1 114 ? 5.256 -0.234 -5.448 1.00 92.88 114 LEU A C 1
ATOM 943 O O . LEU A 1 114 ? 4.550 -0.689 -4.544 1.00 92.88 114 LEU A O 1
ATOM 947 N N . ASP A 1 115 ? 6.093 0.785 -5.258 1.00 93.12 115 ASP A N 1
ATOM 948 C CA . ASP A 1 115 ? 6.297 1.453 -3.971 1.00 93.12 115 ASP A CA 1
ATOM 949 C C . ASP A 1 115 ? 5.011 2.114 -3.475 1.00 93.12 115 ASP A C 1
ATOM 951 O O . ASP A 1 115 ? 4.576 1.875 -2.346 1.00 93.12 115 ASP A O 1
ATOM 955 N N . ASN A 1 116 ? 4.355 2.904 -4.332 1.00 95.50 116 ASN A N 1
ATOM 956 C CA . ASN A 1 116 ? 3.105 3.575 -3.978 1.00 95.50 116 ASN A CA 1
ATOM 957 C C . ASN A 1 116 ? 1.987 2.561 -3.695 1.00 95.50 116 ASN A C 1
ATOM 959 O O . ASN A 1 116 ? 1.242 2.722 -2.724 1.00 95.50 116 ASN A O 1
ATOM 963 N N . CYS A 1 117 ? 1.933 1.461 -4.453 1.00 94.94 117 CYS A N 1
ATOM 964 C CA . CYS A 1 117 ? 1.043 0.336 -4.170 1.00 94.94 117 CYS A CA 1
ATOM 965 C C . CYS A 1 117 ? 1.275 -0.247 -2.775 1.00 94.94 117 CYS A C 1
ATOM 967 O O . CYS A 1 117 ? 0.337 -0.490 -2.009 1.00 94.94 117 CYS A O 1
ATOM 969 N N . ALA A 1 118 ? 2.541 -0.508 -2.449 1.00 93.94 118 ALA A N 1
ATOM 970 C CA . ALA A 1 118 ? 2.930 -1.155 -1.208 1.00 93.94 118 ALA A CA 1
ATOM 971 C C . ALA A 1 118 ? 2.716 -0.225 -0.006 1.00 93.94 118 ALA A C 1
ATOM 973 O O . ALA A 1 118 ? 2.347 -0.681 1.086 1.00 93.94 118 ALA A O 1
ATOM 974 N N . PHE A 1 119 ? 2.938 1.078 -0.188 1.00 95.69 119 PHE A N 1
ATOM 975 C CA . PHE A 1 119 ? 2.662 2.087 0.824 1.00 95.69 119 PHE A CA 1
ATOM 976 C C . PHE A 1 119 ? 1.165 2.190 1.109 1.00 95.69 119 PHE A C 1
ATOM 978 O O . PHE A 1 119 ? 0.759 2.120 2.272 1.00 95.69 119 PHE A O 1
ATOM 985 N N . PHE A 1 120 ? 0.344 2.243 0.060 1.00 96.31 120 PHE A N 1
ATOM 986 C CA . PHE A 1 120 ? -1.107 2.210 0.190 1.00 96.31 120 PHE A CA 1
ATOM 987 C C . PHE A 1 120 ? -1.592 0.943 0.909 1.00 96.31 120 PHE A C 1
ATOM 989 O O . PHE A 1 120 ? -2.385 1.032 1.845 1.00 96.31 120 PHE A O 1
ATOM 996 N N . GLY A 1 121 ? -1.049 -0.230 0.565 1.00 95.00 121 GLY A N 1
ATOM 997 C CA . GLY A 1 121 ? -1.366 -1.486 1.254 1.00 95.00 121 GLY A CA 1
ATOM 998 C C . GLY A 1 121 ? -1.085 -1.435 2.764 1.00 95.00 121 GLY A C 1
ATOM 999 O O . GLY A 1 121 ? -1.909 -1.875 3.568 1.00 95.00 121 GLY A O 1
ATOM 1000 N N . ASN A 1 122 ? 0.028 -0.819 3.183 1.00 94.12 122 ASN A N 1
ATOM 1001 C CA . ASN A 1 122 ? 0.299 -0.597 4.609 1.00 94.12 122 ASN A CA 1
ATOM 1002 C C . ASN A 1 122 ? -0.733 0.327 5.262 1.00 94.12 122 ASN A C 1
ATOM 1004 O O . ASN A 1 122 ? -1.169 0.054 6.381 1.00 94.12 122 ASN A O 1
ATOM 1008 N N . LEU A 1 123 ? -1.102 1.420 4.591 1.00 95.50 123 LEU A N 1
ATOM 1009 C CA . LEU A 1 123 ? -2.077 2.383 5.101 1.00 95.50 123 LEU A CA 1
ATOM 1010 C C . LEU A 1 123 ? -3.444 1.721 5.312 1.00 95.50 123 LEU A C 1
ATOM 1012 O O . LEU A 1 123 ? -4.012 1.834 6.397 1.00 95.50 123 LEU A O 1
ATOM 1016 N N . VAL A 1 124 ? -3.903 0.939 4.335 1.00 95.56 124 VAL A N 1
ATOM 1017 C CA . VAL A 1 124 ? -5.140 0.144 4.403 1.00 95.56 124 VAL A CA 1
ATOM 1018 C C . VAL A 1 124 ? -5.148 -0.799 5.595 1.00 95.56 124 VAL A C 1
ATOM 1020 O O . VAL A 1 124 ? -6.134 -0.893 6.326 1.00 95.56 124 VAL A O 1
ATOM 1023 N N . LEU A 1 125 ? -4.044 -1.510 5.805 1.00 94.38 125 LEU A N 1
ATOM 1024 C CA . LEU A 1 125 ? -3.950 -2.497 6.869 1.00 94.38 125 LEU A CA 1
ATOM 1025 C C . LEU A 1 125 ? -3.863 -1.863 8.262 1.00 94.38 125 LEU A C 1
ATOM 1027 O O . LEU A 1 125 ? -4.366 -2.440 9.224 1.00 94.38 125 LEU A O 1
ATOM 1031 N N . LYS A 1 126 ? -3.237 -0.689 8.389 1.00 93.06 126 LYS A N 1
ATOM 1032 C CA . LYS A 1 126 ? -3.024 -0.006 9.676 1.00 93.06 126 LYS A CA 1
ATOM 1033 C C . LYS A 1 126 ? -4.158 0.935 10.064 1.00 93.06 126 LYS A C 1
ATOM 1035 O O . LYS A 1 126 ? -4.416 1.105 11.251 1.00 93.06 126 LYS A O 1
ATOM 1040 N N . LEU A 1 127 ? -4.815 1.538 9.079 1.00 92.94 127 LEU A N 1
ATOM 1041 C CA . LEU A 1 127 ? -5.909 2.495 9.238 1.00 92.94 127 LEU A CA 1
ATOM 1042 C C . LEU A 1 127 ? -7.101 2.077 8.357 1.00 92.94 127 LEU A C 1
ATOM 1044 O O . LEU A 1 127 ? -7.495 2.815 7.446 1.00 92.94 127 LEU A O 1
ATOM 1048 N N . PRO A 1 128 ? -7.685 0.887 8.595 1.00 93.12 128 PRO A N 1
ATOM 1049 C CA . PRO A 1 128 ? -8.715 0.334 7.721 1.00 93.12 128 PRO A CA 1
ATOM 1050 C C . PRO A 1 128 ? -9.987 1.182 7.667 1.00 93.12 128 PRO A C 1
ATOM 1052 O O . PRO A 1 128 ? -10.613 1.257 6.612 1.00 93.12 128 PRO A O 1
ATOM 1055 N N . ASP A 1 129 ? -10.367 1.826 8.769 1.00 91.62 129 ASP A N 1
ATOM 1056 C CA . ASP A 1 129 ? -11.611 2.599 8.848 1.00 91.62 129 ASP A CA 1
ATOM 1057 C C . ASP A 1 129 ? -11.532 3.877 8.008 1.00 91.62 129 ASP A C 1
ATOM 1059 O O . ASP A 1 129 ? -12.390 4.107 7.155 1.00 91.62 129 ASP A O 1
ATOM 1063 N N . ILE A 1 130 ? -10.451 4.649 8.173 1.00 94.00 130 ILE A N 1
ATOM 1064 C CA . ILE A 1 130 ? -10.190 5.858 7.378 1.00 94.00 130 ILE A CA 1
ATOM 1065 C C . ILE A 1 130 ? -10.041 5.488 5.899 1.00 94.00 130 ILE A C 1
ATOM 1067 O O . ILE A 1 130 ? -10.667 6.110 5.044 1.00 94.00 130 ILE A O 1
ATOM 1071 N N . SER A 1 131 ? -9.282 4.429 5.593 1.00 94.88 131 SER A N 1
ATOM 1072 C CA . SER A 1 131 ? -9.081 3.969 4.211 1.00 94.88 131 SER A CA 1
ATOM 1073 C C . SER A 1 131 ? -10.401 3.649 3.516 1.00 94.88 131 SER A C 1
ATOM 1075 O O . SER A 1 131 ? -10.636 4.095 2.396 1.00 94.88 131 SER A O 1
ATOM 1077 N N . LYS A 1 132 ? -11.292 2.905 4.186 1.00 93.62 132 LYS A N 1
ATOM 1078 C CA . LYS A 1 132 ? -12.611 2.557 3.640 1.00 93.62 132 LYS A CA 1
ATOM 1079 C C . LYS A 1 132 ? -13.484 3.789 3.427 1.00 93.62 132 LYS A C 1
ATOM 1081 O O . LYS A 1 132 ? -14.233 3.818 2.459 1.00 93.62 132 LYS A O 1
ATOM 1086 N N . GLN A 1 133 ? -13.423 4.778 4.319 1.00 94.88 133 GLN A N 1
ATOM 1087 C CA . GLN A 1 133 ? -14.173 6.024 4.141 1.00 94.88 133 GLN A CA 1
ATOM 1088 C C . GLN A 1 133 ? -13.658 6.819 2.939 1.00 94.88 133 GLN A C 1
ATOM 1090 O O . GLN A 1 133 ? -14.457 7.212 2.097 1.00 94.88 133 GLN A O 1
ATOM 1095 N N . LEU A 1 134 ? -12.341 6.984 2.811 1.00 95.81 134 LEU A N 1
ATOM 1096 C CA . LEU A 1 134 ? -11.733 7.699 1.686 1.00 95.81 134 LEU A CA 1
ATOM 1097 C C . LEU A 1 134 ? -12.045 7.036 0.336 1.00 95.81 134 LEU A C 1
ATOM 1099 O O . LEU A 1 134 ? -12.426 7.720 -0.607 1.00 95.81 134 LEU A O 1
ATOM 1103 N N . LEU A 1 135 ? -11.981 5.705 0.258 1.00 94.38 135 LEU A N 1
ATOM 1104 C CA . LEU A 1 135 ? -12.311 4.965 -0.967 1.00 94.38 135 LEU A CA 1
ATOM 1105 C C . LEU A 1 135 ? -13.800 4.997 -1.338 1.00 94.38 135 LEU A C 1
ATOM 1107 O O . LEU A 1 135 ? -14.143 4.782 -2.496 1.00 94.38 135 LEU A O 1
ATOM 1111 N N . LYS A 1 136 ? -14.691 5.252 -0.371 1.00 93.62 136 LYS A N 1
ATOM 1112 C CA . LYS A 1 136 ? -16.115 5.492 -0.652 1.00 93.62 136 LYS A CA 1
ATOM 1113 C C . LYS A 1 136 ? -16.362 6.879 -1.238 1.00 93.62 136 LYS A C 1
ATOM 1115 O O . LYS A 1 136 ? -17.323 7.037 -1.979 1.00 93.62 136 LYS A O 1
ATOM 1120 N N . LEU A 1 137 ? -15.540 7.863 -0.869 1.00 93.62 137 LEU A N 1
ATOM 1121 C CA . LEU A 1 137 ? -15.639 9.225 -1.395 1.00 93.62 137 LEU A CA 1
ATOM 1122 C C . LEU A 1 137 ? -15.106 9.310 -2.827 1.00 93.62 137 LEU A C 1
ATOM 1124 O O . LEU A 1 137 ? -15.699 10.005 -3.641 1.00 93.62 137 LEU A O 1
ATOM 1128 N N . GLU A 1 138 ? -14.028 8.585 -3.130 1.00 92.94 138 GLU A N 1
ATOM 1129 C CA . GLU A 1 138 ? -13.394 8.583 -4.449 1.00 92.94 138 GLU A CA 1
ATOM 1130 C C . GLU A 1 138 ? -13.273 7.153 -4.991 1.00 92.94 138 GLU A C 1
ATOM 1132 O O . GLU A 1 138 ? -12.332 6.410 -4.690 1.00 92.94 138 GLU A O 1
ATOM 1137 N N . THR A 1 139 ? -14.239 6.750 -5.817 1.00 90.81 139 THR A N 1
ATOM 1138 C CA . THR A 1 139 ? -14.285 5.395 -6.385 1.00 90.81 139 THR A CA 1
ATOM 1139 C C . THR A 1 139 ? -13.142 5.133 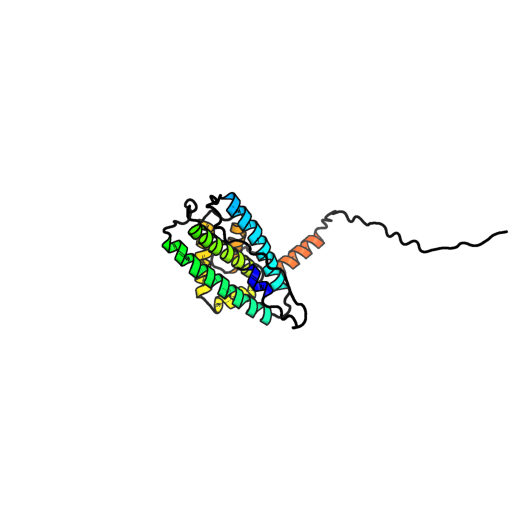-7.365 1.00 90.81 139 THR A C 1
ATOM 1141 O O . THR A 1 139 ? -12.680 3.992 -7.452 1.00 90.81 139 THR A O 1
ATOM 1144 N N . ARG A 1 140 ? -12.614 6.173 -8.032 1.00 94.06 140 ARG A N 1
ATOM 1145 C CA . ARG A 1 140 ? -11.480 6.067 -8.969 1.00 94.06 140 ARG A CA 1
ATOM 1146 C C . ARG A 1 140 ? -10.239 5.469 -8.311 1.00 94.06 140 ARG A C 1
ATOM 1148 O O . ARG A 1 140 ? -9.565 4.629 -8.903 1.00 94.06 140 ARG A O 1
ATOM 1155 N N . TRP A 1 141 ? -9.969 5.832 -7.057 1.00 95.25 141 TRP A N 1
ATOM 1156 C CA . TRP A 1 141 ? -8.853 5.280 -6.282 1.00 95.25 141 TRP A CA 1
ATOM 1157 C C . TRP A 1 141 ? -8.969 3.770 -6.085 1.00 95.25 141 TRP A C 1
ATOM 1159 O O . TRP A 1 141 ? -7.968 3.053 -6.110 1.00 95.25 141 TRP A O 1
ATOM 1169 N N . THR A 1 142 ? -10.194 3.259 -5.945 1.00 93.88 142 THR A N 1
ATOM 1170 C CA . THR A 1 142 ? -10.430 1.817 -5.831 1.00 93.88 142 THR A CA 1
ATOM 1171 C C . THR A 1 142 ? -10.036 1.097 -7.121 1.00 93.88 142 THR A C 1
ATOM 1173 O O . THR A 1 142 ? -9.384 0.054 -7.069 1.00 93.88 142 THR A O 1
ATOM 1176 N N . GLU A 1 143 ? -10.391 1.646 -8.282 1.00 93.06 143 GLU A N 1
ATOM 1177 C CA . GLU A 1 143 ? -10.047 1.077 -9.591 1.00 93.06 143 GLU A CA 1
ATOM 1178 C C . GLU A 1 143 ? -8.543 1.149 -9.871 1.00 93.06 143 GLU A C 1
ATOM 1180 O O . GLU A 1 143 ? -7.933 0.148 -10.260 1.00 93.06 143 GLU A O 1
ATOM 1185 N N . GLN A 1 144 ? -7.924 2.297 -9.589 1.00 94.19 144 GLN A N 1
ATOM 1186 C CA . GLN A 1 144 ? -6.478 2.478 -9.717 1.00 94.19 144 GLN A CA 1
ATOM 1187 C C . GLN A 1 144 ? -5.712 1.504 -8.818 1.00 94.19 144 GLN A C 1
ATOM 1189 O O . GLN A 1 144 ? -4.730 0.899 -9.255 1.00 94.19 144 GLN A O 1
ATOM 1194 N N . TYR A 1 145 ? -6.180 1.285 -7.586 1.00 94.69 145 TYR A N 1
ATOM 1195 C CA . TYR A 1 145 ? -5.544 0.324 -6.695 1.00 94.69 145 TYR A CA 1
ATOM 1196 C C . TYR A 1 145 ? -5.751 -1.128 -7.143 1.00 94.69 145 TYR A C 1
ATOM 1198 O O . TYR A 1 145 ? -4.802 -1.904 -7.082 1.00 94.69 145 TYR A O 1
ATOM 1206 N N . LYS A 1 146 ? -6.936 -1.507 -7.647 1.00 94.12 146 LYS A N 1
ATOM 1207 C CA . LYS A 1 146 ? -7.164 -2.845 -8.235 1.00 94.12 146 LYS A CA 1
ATOM 1208 C C . LYS A 1 146 ? -6.178 -3.136 -9.365 1.00 94.12 146 LYS A C 1
ATOM 1210 O O . LYS A 1 146 ? -5.594 -4.223 -9.411 1.00 94.12 146 LYS A O 1
ATOM 1215 N N . TRP A 1 147 ? -5.978 -2.162 -10.252 1.00 93.62 147 TRP A N 1
ATOM 1216 C CA . TRP A 1 147 ? -5.000 -2.273 -11.330 1.00 93.62 147 TRP A CA 1
ATOM 1217 C C . TRP A 1 147 ? -3.581 -2.414 -10.773 1.00 93.62 147 TRP A C 1
ATOM 1219 O O . TRP A 1 147 ? -2.881 -3.366 -11.108 1.00 93.62 147 TRP A O 1
ATOM 1229 N N . CYS A 1 148 ? -3.193 -1.528 -9.854 1.00 94.00 148 CYS A N 1
ATOM 1230 C CA . CYS A 1 148 ? -1.867 -1.523 -9.244 1.00 94.00 148 CYS A CA 1
ATOM 1231 C C . CYS A 1 148 ? -1.551 -2.835 -8.506 1.00 94.00 148 CYS A C 1
ATOM 1233 O O . CYS A 1 148 ? -0.462 -3.387 -8.643 1.00 94.00 148 CYS A O 1
ATOM 1235 N N . PHE A 1 149 ? -2.517 -3.370 -7.758 1.00 93.75 149 PHE A N 1
ATOM 1236 C CA . PHE A 1 149 ? -2.414 -4.664 -7.088 1.00 93.75 149 PHE A CA 1
ATOM 1237 C C . PHE A 1 149 ? -2.175 -5.795 -8.095 1.00 93.75 149 PHE A C 1
ATOM 1239 O O . PHE A 1 149 ? -1.250 -6.588 -7.921 1.00 93.75 149 PHE A O 1
ATOM 1246 N N . SER A 1 150 ? -2.967 -5.837 -9.170 1.00 92.50 150 SER A N 1
ATOM 1247 C CA . SER A 1 150 ? -2.832 -6.853 -10.221 1.00 92.50 150 SER A CA 1
ATOM 1248 C C . SER A 1 150 ? -1.468 -6.760 -10.908 1.00 92.50 150 SER A C 1
ATOM 1250 O O . SER A 1 150 ? -0.799 -7.772 -11.102 1.00 92.50 150 SER A O 1
ATOM 1252 N N . PHE A 1 151 ? -1.017 -5.537 -11.200 1.00 91.88 151 PHE A N 1
ATOM 1253 C CA . PHE A 1 151 ? 0.317 -5.269 -11.727 1.00 91.88 151 PHE A CA 1
ATOM 1254 C C . PHE A 1 151 ? 1.410 -5.784 -10.779 1.00 91.88 151 PHE A C 1
ATOM 1256 O O . PHE A 1 151 ? 2.299 -6.516 -11.206 1.00 91.88 151 PHE A O 1
ATOM 1263 N N . ALA A 1 152 ? 1.323 -5.475 -9.481 1.00 91.38 152 ALA A N 1
ATOM 1264 C CA . ALA A 1 152 ? 2.327 -5.875 -8.500 1.00 91.38 152 ALA A CA 1
ATOM 1265 C C . ALA A 1 152 ? 2.451 -7.400 -8.367 1.00 91.38 152 ALA A C 1
ATOM 1267 O O . ALA A 1 152 ? 3.569 -7.917 -8.389 1.00 91.38 152 ALA A O 1
ATOM 1268 N N . ILE A 1 153 ? 1.328 -8.120 -8.284 1.00 90.19 153 ILE A N 1
ATOM 1269 C CA . ILE A 1 153 ? 1.316 -9.587 -8.177 1.00 90.19 153 ILE A CA 1
ATOM 1270 C C . ILE A 1 153 ? 1.874 -10.246 -9.445 1.00 90.19 153 ILE A C 1
ATOM 1272 O O . ILE A 1 153 ? 2.691 -11.160 -9.344 1.00 90.19 153 ILE A O 1
ATOM 1276 N N . ASN A 1 154 ? 1.491 -9.753 -10.625 1.00 89.88 154 ASN A N 1
ATOM 1277 C CA . ASN A 1 154 ? 1.907 -10.340 -11.901 1.00 89.88 154 ASN A CA 1
ATOM 1278 C C . ASN A 1 154 ? 3.322 -9.922 -12.334 1.00 89.88 154 ASN A C 1
ATOM 1280 O O . ASN A 1 154 ? 3.906 -10.556 -13.206 1.00 89.88 154 ASN A O 1
ATOM 1284 N N . SER A 1 155 ? 3.898 -8.882 -11.722 1.00 84.88 155 SER A N 1
ATOM 1285 C CA . SER A 1 155 ? 5.228 -8.377 -12.089 1.00 84.88 155 SER A CA 1
ATOM 1286 C C . SER A 1 155 ? 6.381 -9.326 -11.751 1.00 84.88 155 SER A C 1
ATOM 1288 O O . SER A 1 155 ? 7.455 -9.197 -12.323 1.00 84.88 155 SER A O 1
ATOM 1290 N N . ASN A 1 156 ? 6.200 -10.246 -10.795 1.00 81.56 156 ASN A N 1
ATOM 1291 C CA . ASN A 1 156 ? 7.250 -11.135 -10.271 1.00 81.56 156 ASN A CA 1
ATOM 1292 C C . ASN A 1 156 ? 8.506 -10.410 -9.708 1.00 81.56 156 ASN A C 1
ATOM 1294 O O . ASN A 1 156 ? 9.566 -11.018 -9.521 1.00 81.56 156 ASN A O 1
ATOM 1298 N N . ILE A 1 157 ? 8.388 -9.104 -9.424 1.00 83.75 157 ILE A N 1
ATOM 1299 C CA . ILE A 1 157 ? 9.451 -8.249 -8.863 1.00 83.75 157 ILE A CA 1
ATOM 1300 C C . ILE A 1 157 ? 9.405 -8.249 -7.330 1.00 83.75 157 ILE A C 1
ATOM 1302 O O . ILE A 1 157 ? 10.443 -8.214 -6.666 1.00 83.75 157 ILE A O 1
ATOM 1306 N N . ILE A 1 158 ? 8.194 -8.276 -6.769 1.00 84.56 158 ILE A N 1
ATOM 1307 C CA . ILE A 1 158 ? 7.962 -8.147 -5.329 1.00 84.56 158 ILE A CA 1
ATOM 1308 C C . ILE A 1 158 ? 8.390 -9.402 -4.562 1.00 84.56 158 ILE A C 1
ATOM 1310 O O . ILE A 1 158 ? 8.296 -10.530 -5.046 1.00 84.56 158 ILE A O 1
ATOM 1314 N N . ASP A 1 159 ? 8.827 -9.211 -3.321 1.00 85.50 159 ASP A N 1
ATOM 1315 C CA . ASP A 1 159 ? 9.181 -10.311 -2.436 1.00 85.50 159 ASP A CA 1
ATOM 1316 C C . ASP A 1 159 ? 7.934 -11.024 -1.878 1.00 85.50 159 ASP A C 1
ATOM 1318 O O . ASP A 1 159 ? 6.815 -10.496 -1.851 1.00 85.50 159 ASP A O 1
ATOM 1322 N N . LYS A 1 160 ? 8.134 -12.243 -1.366 1.00 86.25 160 LYS A N 1
ATOM 1323 C CA . LYS A 1 160 ? 7.046 -13.067 -0.823 1.00 86.25 160 LYS A CA 1
ATOM 1324 C C . LYS A 1 160 ? 6.318 -12.389 0.344 1.00 86.25 160 LYS A C 1
ATOM 1326 O O . LYS A 1 160 ? 5.104 -12.549 0.460 1.00 86.25 160 LYS A O 1
ATOM 1331 N N . GLN A 1 161 ? 7.016 -11.641 1.206 1.00 86.56 161 GLN A N 1
ATOM 1332 C CA . GLN A 1 161 ? 6.365 -10.982 2.345 1.00 86.56 161 GLN A CA 1
ATOM 1333 C C . GLN A 1 161 ? 5.443 -9.860 1.867 1.00 86.56 161 GLN A C 1
ATOM 1335 O O . GLN A 1 161 ? 4.323 -9.724 2.366 1.00 86.56 161 GLN A O 1
ATOM 1340 N N . SER A 1 162 ? 5.874 -9.099 0.863 1.00 87.75 162 SER A N 1
ATOM 1341 C CA . SER A 1 162 ? 5.034 -8.062 0.268 1.00 87.75 162 SER A CA 1
ATOM 1342 C C . SER A 1 162 ? 3.852 -8.643 -0.491 1.00 87.75 162 SER A C 1
ATOM 1344 O O . SER A 1 162 ? 2.753 -8.120 -0.351 1.00 87.75 162 SER A O 1
ATOM 1346 N N . SER A 1 163 ? 4.016 -9.767 -1.193 1.00 90.12 163 SER A N 1
ATOM 1347 C CA . SER A 1 163 ? 2.883 -10.476 -1.807 1.00 90.12 163 SER A CA 1
ATOM 1348 C C . SER A 1 163 ? 1.813 -10.870 -0.774 1.00 90.12 163 SER A C 1
ATOM 1350 O O . SER A 1 163 ? 0.621 -10.632 -0.984 1.00 90.12 163 SER A O 1
ATOM 1352 N N . VAL A 1 164 ? 2.212 -11.375 0.401 1.00 91.06 164 VAL A N 1
ATOM 1353 C CA . VAL A 1 164 ? 1.271 -11.659 1.505 1.00 91.06 164 VAL A CA 1
ATOM 1354 C C . VAL A 1 164 ? 0.583 -10.380 1.994 1.00 91.06 164 VAL A C 1
ATOM 1356 O O . VAL A 1 164 ? -0.632 -10.364 2.181 1.00 91.06 164 VAL A O 1
ATOM 1359 N N . MET A 1 165 ? 1.337 -9.294 2.172 1.00 91.81 165 MET A N 1
ATOM 1360 C CA . MET A 1 165 ? 0.798 -7.997 2.594 1.00 91.81 165 MET A CA 1
ATOM 1361 C C . MET A 1 165 ? -0.215 -7.432 1.586 1.00 91.81 165 MET A C 1
ATOM 1363 O O . MET A 1 165 ? -1.285 -6.984 1.998 1.00 91.81 165 MET A O 1
ATOM 1367 N N . PHE A 1 166 ? 0.064 -7.531 0.284 1.00 93.06 166 PHE A N 1
ATOM 1368 C CA . PHE A 1 166 ? -0.864 -7.138 -0.776 1.00 93.06 166 PHE A CA 1
ATOM 1369 C C . PHE A 1 166 ? -2.158 -7.950 -0.732 1.00 93.06 166 PHE A C 1
ATOM 1371 O O . PHE A 1 166 ? -3.241 -7.369 -0.773 1.00 93.06 166 PHE A O 1
ATOM 1378 N N . ASN A 1 167 ? -2.064 -9.273 -0.582 1.00 93.00 167 ASN A N 1
ATOM 1379 C CA . ASN A 1 167 ? -3.240 -10.134 -0.456 1.00 93.00 167 ASN A CA 1
ATOM 1380 C C . ASN A 1 167 ? -4.095 -9.770 0.767 1.00 93.00 167 ASN A C 1
ATOM 1382 O O . ASN A 1 167 ? -5.319 -9.687 0.665 1.00 93.00 167 ASN A O 1
ATOM 1386 N N . LEU A 1 168 ? -3.467 -9.492 1.915 1.00 93.69 168 LEU A N 1
ATOM 1387 C CA . LEU A 1 168 ? -4.185 -9.045 3.111 1.00 93.69 168 LEU A CA 1
ATOM 1388 C C . LEU A 1 168 ? -4.885 -7.697 2.887 1.00 93.69 168 LEU A C 1
ATOM 1390 O O . LEU A 1 168 ? -6.037 -7.535 3.289 1.00 93.69 168 LEU A O 1
ATOM 1394 N N . ALA A 1 169 ? -4.214 -6.737 2.245 1.00 94.25 169 ALA A N 1
ATOM 1395 C CA . ALA A 1 169 ? -4.796 -5.432 1.938 1.00 94.25 169 ALA A CA 1
ATOM 1396 C C . ALA A 1 169 ? -5.979 -5.556 0.960 1.00 94.25 169 ALA A C 1
ATOM 1398 O O . ALA A 1 169 ? -7.029 -4.950 1.178 1.00 94.25 169 ALA A O 1
ATOM 1399 N N . ALA A 1 170 ? -5.850 -6.399 -0.067 1.00 93.25 170 ALA A N 1
ATOM 1400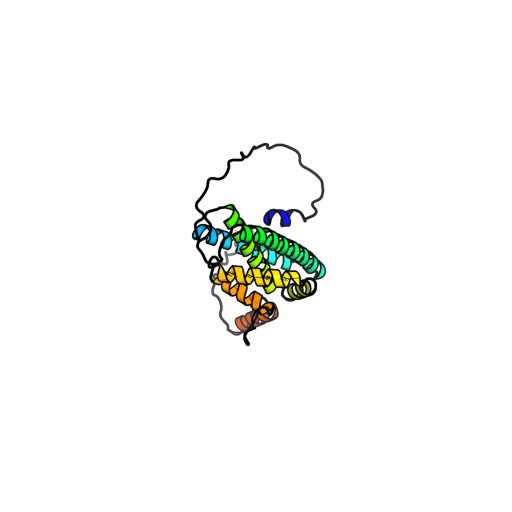 C CA . ALA A 1 170 ? -6.912 -6.669 -1.029 1.00 93.25 170 ALA A CA 1
ATOM 1401 C C . ALA A 1 170 ? -8.144 -7.321 -0.370 1.00 93.25 170 ALA A C 1
ATOM 1403 O O . ALA A 1 170 ? -9.270 -6.907 -0.650 1.00 93.25 170 ALA A O 1
ATOM 1404 N N . GLN A 1 171 ? -7.952 -8.268 0.558 1.00 94.00 171 GLN A N 1
ATOM 1405 C CA . GLN A 1 171 ? -9.048 -8.844 1.357 1.00 94.00 171 GLN A CA 1
ATOM 1406 C C . GLN A 1 171 ? -9.682 -7.817 2.307 1.00 94.00 171 GLN A C 1
ATOM 1408 O O . GLN A 1 171 ? -10.906 -7.787 2.459 1.00 94.00 171 GLN A O 1
ATOM 1413 N N . GLN A 1 172 ? -8.881 -6.933 2.919 1.00 93.44 172 GLN A N 1
ATOM 1414 C CA . GLN A 1 172 ? -9.389 -5.873 3.802 1.00 93.44 172 GLN A CA 1
ATOM 1415 C C . GLN A 1 172 ? -10.342 -4.919 3.066 1.00 93.44 172 GLN A C 1
ATOM 1417 O O . GLN A 1 172 ? -11.325 -4.451 3.654 1.00 93.44 172 GLN A O 1
ATOM 1422 N N . LEU A 1 173 ? -10.045 -4.647 1.793 1.00 92.62 173 LEU A N 1
ATOM 1423 C CA . LEU A 1 173 ? -10.831 -3.796 0.898 1.00 92.62 173 LEU A CA 1
ATOM 1424 C C . LEU A 1 173 ? -11.915 -4.547 0.114 1.00 92.62 173 LEU A C 1
ATOM 1426 O O . LEU A 1 173 ? -12.660 -3.912 -0.626 1.00 92.62 173 LEU A O 1
ATOM 1430 N N . ASN A 1 174 ? -12.030 -5.868 0.286 1.00 91.81 174 ASN A N 1
ATOM 1431 C CA . ASN A 1 174 ? -12.950 -6.731 -0.464 1.00 91.81 174 ASN A CA 1
ATOM 1432 C C . ASN A 1 174 ? -12.753 -6.650 -1.992 1.00 91.81 174 ASN A C 1
ATOM 1434 O O . ASN A 1 174 ? -13.714 -6.700 -2.755 1.00 91.81 174 ASN A O 1
ATOM 1438 N N . LEU A 1 175 ? -11.505 -6.499 -2.445 1.00 89.19 175 LEU A N 1
ATOM 1439 C CA . LEU A 1 175 ? -11.158 -6.558 -3.872 1.00 89.19 175 LEU A CA 1
ATOM 1440 C C . LEU A 1 175 ? -11.053 -8.000 -4.361 1.00 89.19 175 LEU A C 1
ATOM 1442 O O . LEU A 1 175 ? -11.314 -8.279 -5.526 1.00 89.19 175 LEU A O 1
ATOM 1446 N N . ILE A 1 176 ? -10.671 -8.892 -3.450 1.00 90.31 176 ILE A N 1
ATOM 1447 C CA . ILE A 1 176 ? -10.665 -10.338 -3.630 1.00 90.31 176 ILE A CA 1
ATOM 1448 C C . ILE A 1 176 ? -11.565 -10.978 -2.567 1.00 90.31 176 ILE A C 1
ATOM 1450 O O . ILE A 1 176 ? -11.807 -10.348 -1.526 1.00 90.31 176 ILE A O 1
ATOM 1454 N N . PRO A 1 177 ? -12.056 -12.210 -2.800 1.00 89.44 177 PRO A N 1
ATOM 1455 C CA . PRO A 1 177 ? -12.811 -12.948 -1.800 1.00 89.44 177 PRO A CA 1
ATOM 1456 C C . PRO A 1 177 ? -12.046 -13.011 -0.480 1.00 89.44 177 PRO A C 1
ATOM 1458 O O . PRO A 1 177 ? -10.844 -13.282 -0.442 1.00 89.44 177 PRO A O 1
ATOM 1461 N N . ARG A 1 178 ? -12.751 -12.712 0.607 1.00 90.25 178 ARG A N 1
ATOM 1462 C CA . ARG A 1 178 ? -12.198 -12.774 1.953 1.00 90.25 178 ARG A CA 1
ATOM 1463 C C . ARG A 1 178 ? -12.274 -14.212 2.450 1.00 90.25 178 ARG A C 1
ATOM 1465 O O . ARG A 1 178 ? -13.338 -14.819 2.376 1.00 90.25 178 ARG A O 1
ATOM 1472 N N . ASN A 1 179 ? -11.174 -14.723 2.994 1.00 89.06 179 ASN A N 1
ATOM 1473 C CA . ASN A 1 179 ? -11.183 -16.027 3.653 1.00 89.06 179 ASN A CA 1
ATOM 1474 C C . ASN A 1 179 ? -12.044 -15.973 4.926 1.00 89.06 179 ASN A C 1
ATOM 1476 O O . ASN A 1 179 ? -12.059 -14.949 5.610 1.00 89.06 179 ASN A O 1
ATOM 1480 N N . GLU A 1 180 ? -12.713 -17.071 5.279 1.00 86.25 180 GLU A N 1
ATOM 1481 C CA . GLU A 1 180 ? -13.545 -17.145 6.495 1.00 86.25 180 GLU A CA 1
ATOM 1482 C C . GLU A 1 180 ? -12.740 -16.809 7.763 1.00 86.25 180 GLU A C 1
ATOM 1484 O O . GLU A 1 180 ? -13.204 -16.064 8.623 1.00 86.25 180 GLU A O 1
ATOM 1489 N N . ASP A 1 181 ? -11.476 -17.238 7.803 1.00 86.06 181 ASP A N 1
ATOM 1490 C CA . ASP A 1 181 ? -10.531 -16.970 8.894 1.00 86.06 181 ASP A CA 1
ATOM 1491 C C . ASP A 1 181 ? -9.763 -15.642 8.750 1.00 86.06 181 ASP A C 1
ATOM 1493 O O . ASP A 1 181 ? -8.739 -15.426 9.410 1.00 86.06 181 ASP A O 1
ATOM 1497 N N . PHE A 1 182 ? -10.183 -14.742 7.854 1.00 88.19 182 PHE A N 1
ATOM 1498 C CA . PHE A 1 182 ? -9.466 -13.489 7.643 1.00 88.19 182 PHE A CA 1
ATOM 1499 C C . PHE A 1 182 ? -9.491 -12.621 8.903 1.00 88.19 182 PHE A C 1
ATOM 1501 O O . PHE A 1 182 ? -10.529 -12.128 9.346 1.00 88.19 182 PHE A O 1
ATOM 1508 N N . VAL A 1 183 ? -8.297 -12.349 9.423 1.00 85.50 183 VAL A N 1
ATOM 1509 C CA . VAL A 1 183 ? -8.089 -11.428 10.533 1.00 85.50 183 VAL A CA 1
ATOM 1510 C C . VAL A 1 183 ? -6.958 -10.485 10.171 1.00 85.50 183 VAL A C 1
ATOM 1512 O O . VAL A 1 183 ? -5.814 -10.911 9.999 1.00 85.50 183 VAL A O 1
ATOM 1515 N N . ASN A 1 184 ? -7.250 -9.184 10.119 1.00 90.12 184 ASN A N 1
ATOM 1516 C CA . ASN A 1 184 ? -6.210 -8.181 9.941 1.00 90.12 184 ASN A CA 1
ATOM 1517 C C . ASN A 1 184 ? -5.264 -8.200 11.162 1.00 90.12 184 ASN A C 1
ATOM 1519 O O . ASN A 1 184 ? -5.698 -7.900 12.284 1.00 90.12 184 ASN A O 1
ATOM 1523 N N . PRO A 1 185 ? -3.962 -8.513 10.982 1.00 86.44 185 PRO A N 1
ATOM 1524 C CA . PRO A 1 185 ? -3.006 -8.607 12.083 1.00 86.44 185 PRO A CA 1
ATOM 1525 C C . PRO A 1 185 ? -2.812 -7.307 12.864 1.00 86.44 185 PRO A C 1
ATOM 1527 O O . PRO A 1 185 ? -2.298 -7.355 13.985 1.00 86.44 185 PRO A O 1
ATOM 1530 N N . TYR A 1 186 ? -3.168 -6.172 12.263 1.00 86.44 186 TYR A N 1
ATOM 1531 C CA . TYR A 1 186 ? -2.895 -4.843 12.790 1.00 86.44 186 TYR A CA 1
ATOM 1532 C C . TYR A 1 186 ? -4.120 -4.121 13.343 1.00 86.44 186 TYR A C 1
ATOM 1534 O O . TYR A 1 186 ? -3.972 -3.027 13.882 1.00 86.44 186 TYR A O 1
ATOM 1542 N N . GLU A 1 187 ? -5.304 -4.726 13.260 1.00 82.81 187 GLU A N 1
ATOM 1543 C CA . GLU A 1 187 ? -6.472 -4.198 13.954 1.00 82.81 187 GLU A CA 1
ATOM 1544 C C . GLU A 1 187 ? -6.270 -4.263 15.471 1.00 82.81 187 GLU A C 1
ATOM 1546 O O . GLU A 1 187 ? -5.744 -5.239 16.018 1.00 82.81 187 GLU A O 1
ATOM 1551 N N . GLU A 1 188 ? -6.725 -3.227 16.179 1.00 76.31 188 GLU A N 1
ATOM 1552 C CA . GLU A 1 188 ? -6.549 -3.139 17.629 1.00 76.31 188 GLU A CA 1
ATOM 1553 C C . GLU A 1 188 ? -7.127 -4.345 18.368 1.00 76.31 188 GLU A C 1
ATOM 1555 O O . GLU A 1 188 ? -6.535 -4.818 19.339 1.00 76.31 188 GLU A O 1
ATOM 1560 N N . LYS A 1 189 ? -8.276 -4.853 17.907 1.00 74.00 189 LYS A N 1
ATOM 1561 C CA . LYS A 1 189 ? -8.946 -6.023 18.488 1.00 74.00 189 LYS A CA 1
ATOM 1562 C C . LYS A 1 189 ? -8.046 -7.255 18.397 1.00 74.00 189 LYS A C 1
ATOM 1564 O O . LYS A 1 189 ? -7.810 -7.914 19.410 1.00 74.00 189 LYS A O 1
ATOM 1569 N N . THR A 1 190 ? -7.459 -7.500 17.227 1.00 74.38 190 THR A N 1
ATOM 1570 C CA . THR A 1 190 ? -6.495 -8.582 16.995 1.00 74.38 190 THR A CA 1
ATOM 1571 C C . THR A 1 190 ? -5.261 -8.436 17.880 1.00 74.38 190 THR A C 1
ATOM 1573 O O . THR A 1 190 ? -4.804 -9.406 18.488 1.00 74.38 190 THR A O 1
ATOM 1576 N N . ILE A 1 191 ? -4.723 -7.219 17.996 1.00 78.44 191 ILE A N 1
ATOM 1577 C CA . ILE A 1 191 ? -3.547 -6.939 18.828 1.00 78.44 191 ILE A CA 1
ATOM 1578 C C . ILE A 1 191 ? -3.856 -7.195 20.308 1.00 78.44 191 ILE A C 1
ATOM 1580 O O . ILE A 1 191 ? -3.067 -7.851 20.992 1.00 78.44 191 ILE A O 1
ATOM 1584 N N . LYS A 1 192 ? -5.002 -6.714 20.807 1.00 76.00 192 LYS A N 1
ATOM 1585 C CA . LYS A 1 192 ? -5.453 -6.931 22.190 1.00 76.00 192 LYS A CA 1
ATOM 1586 C C . LYS A 1 192 ? -5.610 -8.427 22.475 1.00 76.00 192 LYS A C 1
ATOM 1588 O O . LYS A 1 192 ? -5.027 -8.915 23.438 1.00 76.00 192 LYS A O 1
ATOM 1593 N N . GLN A 1 193 ? -6.276 -9.178 21.596 1.00 74.31 193 GLN A N 1
ATOM 1594 C CA . GLN A 1 193 ? -6.424 -10.632 21.740 1.00 74.31 193 GLN A CA 1
ATOM 1595 C C . GLN A 1 193 ? -5.078 -11.369 21.755 1.00 74.31 193 GLN A C 1
ATOM 1597 O O . GLN A 1 193 ? -4.871 -12.241 22.597 1.00 74.31 193 GLN A O 1
ATOM 1602 N N . LYS A 1 194 ? -4.132 -11.007 20.878 1.00 78.56 194 LYS A N 1
ATOM 1603 C CA . LYS A 1 194 ? -2.780 -11.595 20.877 1.00 78.56 194 LYS A CA 1
ATOM 1604 C C . LYS A 1 194 ? -2.022 -11.304 22.174 1.00 78.56 194 LYS A C 1
ATOM 1606 O O . LYS A 1 194 ? -1.375 -12.203 22.706 1.00 78.56 194 LYS A O 1
ATOM 1611 N N . LYS A 1 195 ? -2.121 -10.079 22.704 1.00 79.06 195 LYS A N 1
ATOM 1612 C CA . LYS A 1 195 ? -1.505 -9.702 23.988 1.00 79.06 195 LYS A CA 1
ATOM 1613 C C . LYS A 1 195 ? -2.103 -10.485 25.157 1.00 79.06 195 LYS A C 1
ATOM 1615 O O . LYS A 1 195 ? -1.343 -10.999 25.968 1.00 79.06 195 LYS A O 1
ATOM 1620 N N . LEU A 1 196 ? -3.430 -10.624 25.207 1.00 77.75 196 LEU A N 1
ATOM 1621 C CA . LEU A 1 196 ? -4.116 -11.413 26.236 1.00 77.75 196 LEU A CA 1
ATOM 1622 C C . LEU A 1 196 ? -3.728 -12.896 26.161 1.00 77.75 196 LEU A C 1
ATOM 1624 O O . LEU A 1 196 ? -3.388 -13.489 27.177 1.00 77.75 196 LEU A O 1
ATOM 1628 N N . LYS A 1 197 ? -3.696 -13.484 24.957 1.00 78.75 197 LYS A N 1
ATOM 1629 C CA . LYS A 1 197 ? -3.252 -14.874 24.766 1.00 78.75 197 LYS A CA 1
ATOM 1630 C C . LYS A 1 197 ? -1.803 -15.079 25.212 1.00 78.75 197 LYS A C 1
ATOM 1632 O O . LYS A 1 197 ? -1.542 -16.044 25.915 1.00 78.75 197 LYS A O 1
ATOM 1637 N N . LYS A 1 198 ? -0.890 -14.157 24.874 1.00 77.31 198 LYS A N 1
ATOM 1638 C CA . LYS A 1 198 ? 0.519 -14.221 25.301 1.00 77.31 198 LYS A CA 1
ATOM 1639 C C . LYS A 1 198 ? 0.684 -14.066 26.819 1.00 77.31 198 LYS A C 1
ATOM 1641 O O . LYS A 1 198 ? 1.536 -14.723 27.404 1.00 77.31 198 LYS A O 1
ATOM 1646 N N . ALA A 1 199 ? -0.125 -13.215 27.452 1.00 74.44 199 ALA A N 1
ATOM 1647 C CA . ALA A 1 199 ? -0.137 -13.066 28.907 1.00 74.44 199 ALA A CA 1
ATOM 1648 C C . ALA A 1 199 ? -0.644 -14.340 29.606 1.00 74.44 199 ALA A C 1
ATOM 1650 O O . ALA A 1 199 ? -0.084 -14.742 30.621 1.00 74.44 199 ALA A O 1
ATOM 1651 N N . ASN A 1 200 ? -1.645 -15.008 29.026 1.00 71.94 200 ASN A N 1
ATOM 1652 C CA . ASN A 1 200 ? -2.228 -16.232 29.577 1.00 71.94 200 ASN A CA 1
ATOM 1653 C C . ASN A 1 200 ? -1.402 -17.496 29.276 1.00 71.94 200 ASN A C 1
ATOM 1655 O O . ASN A 1 200 ? -1.501 -18.467 30.017 1.00 71.94 200 ASN A O 1
ATOM 1659 N N . SER A 1 201 ? -0.587 -17.509 28.213 1.00 67.38 201 SER A N 1
ATOM 1660 C CA . SER A 1 201 ? 0.213 -18.676 27.808 1.00 67.38 201 SER A CA 1
ATOM 1661 C C . SER A 1 201 ? 1.573 -18.794 28.506 1.00 67.38 201 SER A C 1
ATOM 1663 O O . SER A 1 201 ? 2.341 -19.686 28.163 1.00 67.38 201 SER A O 1
ATOM 1665 N N . GLY A 1 202 ? 1.908 -17.907 29.452 1.00 54.75 202 GLY A N 1
ATOM 1666 C CA . GLY A 1 202 ? 3.053 -18.078 30.358 1.00 54.75 202 GLY A CA 1
ATOM 1667 C C . GLY A 1 202 ? 4.444 -18.179 29.712 1.00 54.75 202 GLY A C 1
ATOM 1668 O O . GLY A 1 202 ? 5.400 -18.536 30.394 1.00 54.75 202 GLY A O 1
ATOM 1669 N N . THR A 1 203 ? 4.611 -17.862 28.424 1.00 47.62 203 THR A N 1
ATOM 1670 C CA . THR A 1 203 ? 5.930 -17.884 27.778 1.00 47.62 203 THR A CA 1
ATOM 1671 C C . THR A 1 203 ? 6.717 -16.647 28.201 1.00 47.62 203 THR A C 1
ATOM 1673 O O . THR A 1 203 ? 6.606 -15.574 27.599 1.00 47.62 203 THR A O 1
ATOM 1676 N N . ILE A 1 204 ? 7.485 -16.804 29.277 1.00 44.16 204 ILE A N 1
ATOM 1677 C CA . ILE A 1 204 ? 8.566 -15.910 29.681 1.00 44.16 204 ILE A CA 1
ATOM 1678 C C . ILE A 1 204 ? 9.601 -15.940 28.552 1.00 44.16 204 ILE A C 1
ATOM 1680 O O . ILE A 1 204 ? 10.399 -16.867 28.455 1.00 44.16 204 ILE A O 1
ATOM 1684 N N . ASP A 1 205 ? 9.594 -14.929 27.685 1.00 46.28 205 ASP A N 1
ATOM 1685 C CA . ASP A 1 205 ? 10.748 -14.653 26.835 1.00 46.28 205 ASP A CA 1
ATOM 1686 C C . ASP A 1 205 ? 11.888 -14.204 27.764 1.00 46.28 205 ASP A C 1
ATOM 1688 O O . ASP A 1 205 ? 11.980 -13.036 28.153 1.00 46.28 205 ASP A O 1
ATOM 1692 N N . THR A 1 206 ? 12.764 -15.133 28.148 1.00 43.59 206 THR A N 1
ATOM 1693 C CA . THR A 1 206 ? 14.073 -14.825 28.729 1.00 43.59 206 THR A CA 1
ATOM 1694 C C . THR A 1 206 ? 14.915 -14.097 27.685 1.00 43.59 206 THR A C 1
ATOM 1696 O O . THR A 1 206 ? 15.714 -14.695 26.969 1.00 43.59 206 THR A O 1
ATOM 1699 N N . LYS A 1 207 ? 14.745 -12.777 27.589 1.00 44.62 207 LYS A N 1
ATOM 1700 C CA . LYS A 1 207 ? 15.759 -11.873 27.040 1.00 44.62 207 LYS A CA 1
ATOM 1701 C C . LYS A 1 207 ? 16.267 -10.975 28.161 1.00 44.62 207 LYS A C 1
ATOM 1703 O O . LYS A 1 207 ? 15.732 -9.909 28.439 1.00 44.62 207 LYS A O 1
ATOM 1708 N N . THR A 1 208 ? 17.280 -11.512 28.835 1.00 40.62 208 THR A N 1
ATOM 1709 C CA . THR A 1 208 ? 18.454 -10.833 29.397 1.00 40.62 208 THR A CA 1
ATOM 1710 C C . THR A 1 208 ? 18.231 -9.393 29.855 1.00 40.62 208 THR A C 1
ATOM 1712 O O . THR A 1 208 ? 18.585 -8.425 29.185 1.00 40.62 208 THR A O 1
ATOM 1715 N N . LYS A 1 209 ? 17.696 -9.256 31.068 1.00 37.97 209 LYS A N 1
ATOM 1716 C CA . LYS A 1 209 ? 17.780 -8.026 31.852 1.00 37.97 209 LYS A CA 1
ATOM 1717 C C . LYS A 1 209 ? 19.179 -7.978 32.479 1.00 37.97 209 LYS A C 1
ATOM 1719 O O . LYS A 1 209 ? 19.359 -8.413 33.611 1.00 37.97 209 LYS A O 1
ATOM 1724 N N . ASN A 1 210 ? 20.175 -7.477 31.744 1.00 38.38 210 ASN A N 1
ATOM 1725 C CA . ASN A 1 210 ? 21.441 -7.053 32.350 1.00 38.38 210 ASN A CA 1
ATOM 1726 C C . ASN A 1 210 ? 21.156 -5.818 33.215 1.00 38.38 210 ASN A C 1
ATOM 1728 O O . ASN A 1 210 ? 21.249 -4.675 32.772 1.00 38.38 210 ASN A O 1
ATOM 1732 N N . THR A 1 211 ? 20.754 -6.055 34.462 1.00 39.00 211 THR A N 1
ATOM 1733 C CA . THR A 1 211 ? 20.783 -5.057 35.526 1.00 39.00 211 THR A CA 1
ATOM 1734 C C . THR A 1 211 ? 22.238 -4.712 35.811 1.00 39.00 211 THR A C 1
ATOM 1736 O O . THR A 1 211 ? 22.904 -5.400 36.583 1.00 39.00 211 THR A O 1
ATOM 1739 N N . GLN A 1 212 ? 22.737 -3.639 35.196 1.00 48.91 212 GLN A N 1
ATOM 1740 C CA . GLN A 1 212 ? 23.907 -2.953 35.726 1.00 48.91 212 GLN A CA 1
ATOM 1741 C C . GLN A 1 212 ? 23.547 -2.438 37.121 1.00 48.91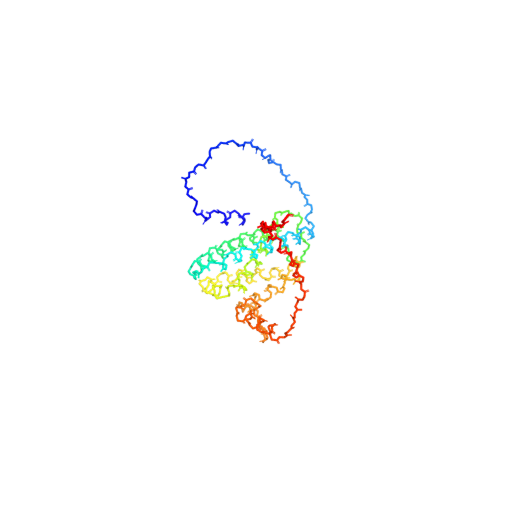 212 GLN A C 1
ATOM 1743 O O . GLN A 1 212 ? 22.628 -1.644 37.328 1.00 48.91 212 GLN A O 1
ATOM 1748 N N . THR A 1 213 ? 24.250 -3.000 38.092 1.00 44.09 213 THR A N 1
ATOM 1749 C CA . THR A 1 213 ? 24.188 -2.699 39.513 1.00 44.09 213 THR A CA 1
ATOM 1750 C C . THR A 1 213 ? 24.341 -1.203 39.768 1.00 44.09 213 THR A C 1
ATOM 1752 O O . THR A 1 213 ? 25.356 -0.606 39.409 1.00 44.09 213 THR A O 1
ATOM 1755 N N . LYS A 1 214 ? 23.358 -0.625 40.465 1.00 49.16 214 LYS A N 1
ATOM 1756 C CA . LYS A 1 214 ? 23.452 0.674 41.137 1.00 49.16 214 LYS A CA 1
ATOM 1757 C C . LYS A 1 214 ? 24.707 0.706 42.020 1.00 49.16 214 LYS A C 1
ATOM 1759 O O . LYS A 1 214 ? 24.729 0.093 43.085 1.00 49.16 214 LYS A O 1
ATOM 1764 N N . LYS A 1 215 ? 25.734 1.455 41.616 1.00 54.50 215 LYS A N 1
ATOM 1765 C CA . LYS A 1 215 ? 26.768 1.962 42.527 1.00 54.50 215 LYS A CA 1
ATOM 1766 C C . LYS A 1 215 ? 26.517 3.449 42.752 1.00 54.50 215 LYS A C 1
ATOM 1768 O O . LYS A 1 215 ? 27.039 4.286 42.034 1.00 54.50 215 LYS A O 1
ATOM 1773 N N . SER A 1 216 ? 25.740 3.766 43.782 1.00 49.62 216 SER A N 1
ATOM 1774 C CA . SER A 1 216 ? 25.823 5.061 44.461 1.00 49.62 216 SER A CA 1
ATOM 1775 C C . SER A 1 216 ? 26.087 4.784 45.939 1.00 49.62 216 SER A C 1
ATOM 1777 O O . SER A 1 216 ? 25.161 4.579 46.724 1.00 49.62 216 SER A O 1
ATOM 1779 N N . LYS A 1 217 ? 27.364 4.700 46.319 1.00 50.75 217 LYS A N 1
ATOM 1780 C CA . LYS A 1 217 ? 27.766 4.769 47.726 1.00 50.75 217 LYS A CA 1
ATOM 1781 C C . LYS A 1 217 ? 28.179 6.215 47.986 1.00 50.75 217 LYS A C 1
ATOM 1783 O O . LYS A 1 217 ? 29.224 6.641 47.511 1.00 50.75 217 LYS A O 1
ATOM 1788 N N . GLY A 1 218 ? 27.307 6.967 48.657 1.00 62.03 218 GLY A N 1
ATOM 1789 C CA . GLY A 1 218 ? 27.627 8.299 49.171 1.00 62.03 218 GLY A CA 1
ATOM 1790 C C . GLY A 1 218 ? 28.645 8.227 50.319 1.00 62.03 218 GLY A C 1
ATOM 1791 O O . GLY A 1 218 ? 28.887 7.135 50.845 1.00 62.03 218 GLY A O 1
ATOM 1792 N N . PRO A 1 219 ? 29.244 9.360 50.721 1.00 63.12 219 PRO A N 1
ATOM 1793 C CA . PRO A 1 219 ? 30.285 9.374 51.739 1.00 63.12 219 PRO A CA 1
ATOM 1794 C C . PRO A 1 219 ? 29.699 8.948 53.086 1.00 63.12 219 PRO A C 1
ATOM 1796 O O . PRO A 1 219 ? 28.690 9.495 53.532 1.00 63.12 219 PRO A O 1
ATOM 1799 N N . ARG A 1 220 ? 30.332 7.984 53.755 1.00 60.59 220 ARG A N 1
ATOM 1800 C CA . ARG A 1 220 ? 30.057 7.690 55.163 1.00 60.59 220 ARG A CA 1
ATOM 1801 C C . ARG A 1 220 ? 31.358 7.771 55.944 1.00 60.59 220 ARG A C 1
ATOM 1803 O O . ARG A 1 220 ? 32.186 6.873 55.860 1.00 60.59 220 ARG A O 1
ATOM 1810 N N . MET A 1 221 ? 31.509 8.865 56.688 1.00 48.69 221 MET A N 1
ATOM 1811 C CA . MET A 1 221 ? 32.427 8.931 57.819 1.00 48.69 221 MET A CA 1
ATOM 1812 C C . MET A 1 221 ? 31.936 7.973 58.908 1.00 48.69 221 MET A C 1
ATOM 1814 O O . MET A 1 221 ? 30.756 8.001 59.262 1.00 48.69 221 MET A O 1
ATOM 1818 N N . SER A 1 222 ? 32.835 7.170 59.467 1.00 61.69 222 SER A N 1
ATOM 1819 C CA . SER A 1 222 ? 32.635 6.522 60.764 1.00 61.69 222 SER A CA 1
ATOM 1820 C C . SER A 1 222 ? 33.712 7.002 61.736 1.00 61.69 222 SER A C 1
ATOM 1822 O O . SER A 1 222 ? 34.879 7.114 61.373 1.00 61.69 222 SER A O 1
ATOM 1824 N N . LYS A 1 223 ? 33.253 7.350 62.941 1.00 50.59 223 LYS A N 1
ATOM 1825 C CA . LYS A 1 223 ? 33.964 7.970 64.066 1.00 50.59 223 LYS A CA 1
ATOM 1826 C C . LYS A 1 223 ? 35.149 7.146 64.592 1.00 50.59 223 LYS A C 1
ATOM 1828 O O . LYS A 1 223 ? 35.045 5.933 64.695 1.00 50.59 223 LYS A O 1
ATOM 1833 N N . VAL A 1 224 ? 36.204 7.881 64.964 1.00 51.62 224 VAL A N 1
ATOM 1834 C CA . VAL A 1 224 ? 36.868 7.936 66.289 1.00 51.62 224 VAL A CA 1
ATOM 1835 C C . VAL A 1 224 ? 36.616 6.756 67.226 1.00 51.62 224 VAL A C 1
ATOM 1837 O O . VAL A 1 224 ? 35.479 6.627 67.664 1.00 51.62 224 VAL A O 1
ATOM 1840 N N . GLU A 1 225 ? 37.692 6.083 67.662 1.00 48.66 225 GLU A N 1
ATOM 1841 C CA . GLU A 1 225 ? 37.904 5.663 69.061 1.00 48.66 225 GLU A CA 1
ATOM 1842 C C . GLU A 1 225 ? 39.407 5.719 69.433 1.00 48.66 225 GLU A C 1
ATOM 1844 O O . GLU A 1 225 ? 40.236 5.202 68.688 1.00 48.66 225 GLU A O 1
ATOM 1849 N N . LEU A 1 226 ? 39.660 6.399 70.566 1.00 43.72 226 LEU A N 1
ATOM 1850 C CA . LEU A 1 226 ? 40.783 6.399 71.534 1.00 43.72 226 LEU A CA 1
ATOM 1851 C C . LEU A 1 226 ? 42.245 6.493 71.058 1.00 43.72 226 LEU A C 1
ATOM 1853 O O . LEU A 1 226 ? 42.833 5.470 70.652 1.00 43.72 226 LEU A O 1
#

Solvent-accessible surface area (backbone atoms only — not comparable to full-atom values): 14065 Å² total; per-residue (Å²): 119,77,77,62,64,70,69,74,75,65,94,73,82,93,77,89,84,83,86,88,85,91,76,85,79,77,91,69,84,82,66,93,67,84,81,46,72,66,58,52,48,53,51,48,56,54,50,56,50,54,43,52,54,52,51,53,55,56,63,68,54,86,53,66,67,62,43,46,56,54,48,49,56,49,47,54,52,40,52,52,50,34,54,58,25,48,56,53,38,67,73,63,74,68,63,84,52,56,82,80,64,90,49,67,68,56,44,49,29,52,49,51,36,46,51,40,46,53,43,51,27,51,46,38,48,65,39,48,69,59,45,55,52,52,41,68,75,38,58,65,58,50,55,54,46,53,51,44,51,52,50,47,69,51,38,75,72,66,54,71,69,54,52,53,47,47,53,53,26,34,33,74,70,62,77,41,88,63,58,95,84,68,69,65,78,58,37,67,68,49,45,51,53,52,51,51,50,51,66,72,64,69,70,75,79,86,72,80,81,82,73,78,75,88,84,80,83,74,93,76,90,79,81,88,84,137

pLDDT: mean 76.32, std 21.62, range [28.12, 97.12]

Secondary structure (DSSP, 8-state):
-HHHHHHTTS--------------------------HHHHHHHHHHHHHHHHHHHHHHHT---HHHHHHHHHHHHHHHHHHHHHHHHHHHHTTPPTTSPPPS-HHHHHHHHHHHHHHHHHHHHHHHSHHHHHHHHHH-HHHHHHHHHHHHHHHHTS-S-HHHHHHHHHHHHHTTSSPPPTT---TTSHHHHHHHHHHHHHTT------------------------

Mean predicted aligned error: 14.07 Å

Sequence (226 aa):
MLFCLVQSLIPGDPNDYDDQNKETISNEPQSNKFITKESIQSYFAVKRKEHLDAVQTLLKFQRYEQKFEMMKKIFEKIFETIESSRANVENSNYVIGEELPQKSESIQHILFILDNCAFFGNLVLKLPDISKQLLKLETRWTEQYKWCFSFAINSNIIDKQSSVMFNLAAQQLNLIPRNEDFVNPYEEKTIKQKKLKKANSGTIDTKTKNTQTKKSKGPRMSKVEL

Organism: Blomia tropicalis (NCBI:txid40697)